Protein AF-A0A7S0PW63-F1 (afdb_monomer)

Solvent-accessible surface area (backbone atoms only — not comparable to full-atom values): 15169 Å² total; per-residue (Å²): 128,85,69,69,72,40,67,66,39,57,44,95,90,49,42,41,42,68,70,48,72,47,62,93,46,52,19,58,65,55,47,53,52,37,38,55,59,50,43,66,58,20,32,62,90,34,94,89,24,33,64,68,57,32,52,52,41,50,53,24,43,55,36,64,62,34,70,71,46,33,50,46,33,48,23,62,76,67,74,43,64,83,90,35,68,70,60,51,52,45,51,49,48,17,52,53,44,42,49,52,52,32,40,76,70,65,76,42,77,54,71,65,58,50,52,52,50,51,51,51,51,55,51,49,52,52,50,50,51,52,50,52,55,51,51,52,52,50,54,53,51,50,54,47,50,54,40,53,54,28,45,52,51,21,53,51,51,50,53,54,48,55,54,36,44,76,74,66,39,92,64,77,83,85,84,88,81,89,82,91,82,52,71,66,59,52,52,54,41,40,64,71,68,31,53,99,76,64,84,49,86,65,72,58,34,72,45,80,45,79,45,77,44,78,39,60,22,89,81,37,74,43,67,15,26,28,83,96,60,94,62,93,42,75,92,31,41,13,87,87,44,50,17,54,18,38,38,81,41,76,46,73,45,76,45,78,40,51,74,84,65,58,96,89,115

Mean predicted aligned error: 15.24 Å

pLDDT: mean 83.16, std 11.82, range [29.89, 96.81]

Foldseek 3Di:
DPDPVLLVQLPPVRQLCVLLVHDLLAALVRLVVSLVVQLVCQPPPHVPHDPVSNVSSVSSSVQCNDLVSSQSSVCSNVVHDRPDVVSVVSVVSNVVNVVVVCVVVVVDDDPVRVVVVVVVVVVVVVVVVVVVVVVVVVVVVVVLVLLVVLLVLLVVLVVVCVVCCVPVNNDDDDDDDDDDDDLVNLVVQQVVPCDPPNPDRDQKGWDWDKDKDWAFDPQCRLQQFHPPDDDRDSVGGDPRSSSNRTDIDIDTDTDIDGNPDDPPD

InterPro domains:
  IPR001623 DnaJ domain [PF00226] (15-74)
  IPR001623 DnaJ domain [PR00625] (17-35)
  IPR001623 DnaJ domain [PR00625] (35-50)
  IPR001623 DnaJ domain [PR00625] (116-136)
  IPR001623 DnaJ domain [PS50076] (15-77)
  IPR001623 DnaJ domain [SM00271] (14-69)
  IPR001623 DnaJ domain [cd06257] (15-66)
  IPR036869 Chaperone J-domain superfamily [G3DSA:1.10.287.110] (8-84)
  IPR036869 Chaperone J-domain superfamily [SSF46565] (12-80)

Secondary structure (DSSP, 8-state):
---THHHHTTSTT--HHHHHT--TT--HHHHHHHHHHHHHHH-TTSTT--HHHHHHHHHHHHHHHSHHHHHHHHHHHTT--TT-HHHHHHHHHHHHHHHHHHHHTTSS--HHHHHHHHHHHHHHHHHHHHHHHHHHHHHHHHHHHHHHHHHHHHHHHHHHHHHHHHHHTT------------HHHHHHHHHHHS-TT-----SEEEEEEEEEEEEE-TTTTT--BPTT--S--GGGB-TTTTT-SEEEEEEEEEEEEETTPPTT-

Radius of gyration: 48.81 Å; Cα contacts (8 Å, |Δi|>4): 264; chains: 1; bounding box: 89×61×113 Å

Structure (mmCIF, N/CA/C/O backbone):
data_AF-A0A7S0PW63-F1
#
_entry.id   AF-A0A7S0PW63-F1
#
loop_
_atom_site.group_PDB
_atom_site.id
_atom_site.type_symbol
_atom_site.label_atom_id
_atom_site.label_alt_id
_atom_site.label_comp_id
_atom_site.label_asym_id
_atom_site.label_entity_id
_atom_site.label_seq_id
_atom_site.pdbx_PDB_ins_code
_atom_site.Cartn_x
_atom_site.Cartn_y
_atom_site.Cartn_z
_atom_site.occupancy
_atom_site.B_iso_or_equiv
_atom_site.auth_seq_id
_atom_site.auth_comp_id
_atom_site.auth_asym_id
_atom_site.auth_atom_id
_atom_site.pdbx_PDB_model_num
ATOM 1 N N . SER A 1 1 ? 49.836 -2.123 -27.023 1.00 29.89 1 SER A N 1
ATOM 2 C CA . SER A 1 1 ? 50.001 -2.007 -28.481 1.00 29.89 1 SER A CA 1
ATOM 3 C C . SER A 1 1 ? 48.627 -1.938 -29.111 1.00 29.89 1 SER A C 1
ATOM 5 O O . SER A 1 1 ? 47.828 -2.810 -28.783 1.00 29.89 1 SER A O 1
ATOM 7 N N . PRO A 1 2 ? 48.295 -0.909 -29.907 1.00 38.72 2 PRO A N 1
ATOM 8 C CA . PRO A 1 2 ? 47.054 -0.924 -30.675 1.00 38.72 2 PRO A CA 1
ATOM 9 C C . PRO A 1 2 ? 47.149 -2.081 -31.678 1.00 38.72 2 PRO A C 1
ATOM 11 O O . PRO A 1 2 ? 48.215 -2.316 -32.247 1.00 38.72 2 PRO A O 1
ATOM 14 N N . SER A 1 3 ? 46.089 -2.877 -31.793 1.00 40.75 3 SER A N 1
ATOM 15 C CA . SER A 1 3 ? 46.087 -4.069 -32.648 1.00 40.75 3 SER A CA 1
ATOM 16 C C . SER A 1 3 ? 46.137 -3.616 -34.108 1.00 40.75 3 SER A C 1
ATOM 18 O O . SER A 1 3 ? 45.302 -2.818 -34.523 1.00 40.75 3 SER A O 1
ATOM 20 N N . ALA A 1 4 ? 47.144 -4.073 -34.858 1.00 46.22 4 ALA A N 1
ATOM 21 C CA . ALA A 1 4 ? 47.414 -3.658 -36.240 1.00 46.22 4 ALA A CA 1
ATOM 22 C C . ALA A 1 4 ? 46.238 -3.931 -37.201 1.00 46.22 4 ALA A C 1
ATOM 24 O O . ALA A 1 4 ? 46.097 -3.251 -38.214 1.00 46.22 4 ALA A O 1
ATOM 25 N N . ASP A 1 5 ? 45.349 -4.850 -36.822 1.00 51.50 5 ASP A N 1
ATOM 26 C CA . ASP A 1 5 ? 44.224 -5.319 -37.631 1.00 51.50 5 ASP A CA 1
ATOM 27 C C . ASP A 1 5 ? 43.190 -4.223 -37.957 1.00 51.50 5 ASP A C 1
ATOM 29 O O . ASP A 1 5 ? 42.538 -4.280 -38.995 1.00 51.50 5 ASP A O 1
ATOM 33 N N . GLY A 1 6 ? 43.027 -3.210 -37.094 1.00 44.66 6 GLY A N 1
ATOM 34 C CA . GLY A 1 6 ? 42.017 -2.156 -37.278 1.00 44.66 6 GLY A CA 1
ATOM 35 C C . GLY A 1 6 ? 42.398 -1.085 -38.305 1.00 44.66 6 GLY A C 1
ATOM 36 O O . GLY A 1 6 ? 41.521 -0.494 -38.929 1.00 44.66 6 GLY A O 1
ATOM 37 N N . ALA A 1 7 ? 43.698 -0.842 -38.494 1.00 47.56 7 ALA A N 1
ATOM 38 C CA . ALA A 1 7 ? 44.205 0.161 -39.432 1.00 47.56 7 ALA A CA 1
ATOM 39 C C . ALA A 1 7 ? 44.375 -0.397 -40.857 1.00 47.56 7 ALA A C 1
ATOM 41 O O . ALA A 1 7 ? 44.278 0.355 -41.824 1.00 47.56 7 ALA A O 1
ATOM 42 N N . GLU A 1 8 ? 44.597 -1.709 -40.996 1.00 49.34 8 GLU A N 1
ATOM 43 C CA . GLU A 1 8 ? 44.798 -2.377 -42.291 1.00 49.34 8 GLU A CA 1
ATOM 44 C C . GLU A 1 8 ? 43.498 -2.467 -43.119 1.00 49.34 8 GLU A C 1
ATOM 46 O O . GLU A 1 8 ? 43.536 -2.393 -44.342 1.00 49.34 8 GLU A O 1
ATOM 51 N N . LEU A 1 9 ? 42.334 -2.510 -42.456 1.00 52.69 9 LEU A N 1
ATOM 52 C CA . LEU A 1 9 ? 40.999 -2.603 -43.077 1.00 52.69 9 LEU A CA 1
ATOM 53 C C . LEU A 1 9 ? 40.433 -1.269 -43.604 1.00 52.69 9 LEU A C 1
ATOM 55 O O . LEU A 1 9 ? 39.356 -1.244 -44.189 1.00 52.69 9 LEU A O 1
ATOM 59 N N . ALA A 1 10 ? 41.119 -0.146 -43.388 1.00 50.19 10 ALA A N 1
ATOM 60 C CA . ALA A 1 10 ? 40.650 1.173 -43.822 1.00 50.19 10 ALA A CA 1
ATOM 61 C C . ALA A 1 10 ? 41.163 1.582 -45.219 1.00 50.19 10 ALA A C 1
ATOM 63 O O . ALA A 1 10 ? 40.878 2.685 -45.692 1.00 50.19 10 ALA A O 1
ATOM 64 N N . ALA A 1 11 ? 41.920 0.709 -45.895 1.00 49.47 11 ALA A N 1
ATOM 65 C CA . ALA A 1 11 ? 42.233 0.880 -47.308 1.00 49.47 11 ALA A CA 1
ATOM 66 C C . ALA A 1 11 ? 40.942 0.800 -48.144 1.00 49.47 11 ALA A C 1
ATOM 68 O O . ALA A 1 11 ? 40.021 0.050 -47.831 1.00 49.47 11 ALA A O 1
ATOM 69 N N . LYS A 1 12 ? 40.881 1.582 -49.225 1.00 52.59 12 LYS A N 1
ATOM 70 C CA . LYS A 1 12 ? 39.669 1.876 -50.013 1.00 52.59 12 LYS A CA 1
ATOM 71 C C . LYS A 1 12 ? 38.930 0.653 -50.597 1.00 52.59 12 LYS A C 1
ATOM 73 O O . LYS A 1 12 ? 37.806 0.818 -51.051 1.00 52.59 12 LYS A O 1
ATOM 78 N N . ASP A 1 13 ? 39.540 -0.532 -50.567 1.00 57.94 13 ASP A N 1
ATOM 79 C CA . ASP A 1 13 ? 38.980 -1.790 -51.078 1.00 57.94 13 ASP A CA 1
ATOM 80 C C . ASP A 1 13 ? 38.421 -2.727 -49.976 1.00 57.94 13 ASP A C 1
ATOM 82 O O . ASP A 1 13 ? 37.805 -3.735 -50.314 1.00 57.94 13 ASP A O 1
ATOM 86 N N . ASP A 1 14 ? 38.563 -2.394 -48.680 1.00 73.88 14 ASP A N 1
ATOM 87 C CA . ASP A 1 14 ? 38.167 -3.251 -47.540 1.00 73.88 14 ASP A CA 1
ATOM 88 C C . ASP A 1 14 ? 37.271 -2.545 -46.490 1.00 73.88 14 ASP A C 1
ATOM 90 O O . ASP A 1 14 ? 37.178 -2.984 -45.342 1.00 73.88 14 ASP A O 1
ATOM 94 N N . ASN A 1 15 ? 36.560 -1.468 -46.860 1.00 88.81 15 ASN A N 1
ATOM 95 C CA . ASN A 1 15 ? 35.691 -0.731 -45.931 1.00 88.81 15 ASN A CA 1
ATOM 96 C C . ASN A 1 15 ? 34.588 -1.642 -45.326 1.00 88.81 15 ASN A C 1
ATOM 98 O O . ASN A 1 15 ? 33.675 -2.062 -46.051 1.00 88.81 15 ASN A O 1
ATOM 102 N N . PRO A 1 16 ? 34.579 -1.896 -43.998 1.00 91.31 16 PRO A N 1
ATOM 103 C CA . PRO A 1 16 ? 33.609 -2.792 -43.361 1.00 91.31 16 PRO A CA 1
ATOM 104 C C . PRO A 1 16 ? 32.141 -2.383 -43.559 1.00 91.31 16 PRO A C 1
ATOM 106 O O . PRO A 1 16 ? 31.260 -3.245 -43.601 1.00 91.31 16 PRO A O 1
ATOM 109 N N . TYR A 1 17 ? 31.868 -1.080 -43.692 1.00 93.62 17 TYR A N 1
ATOM 110 C CA . TYR A 1 17 ? 30.522 -0.546 -43.920 1.00 93.62 17 TYR A CA 1
ATOM 111 C C . TYR A 1 17 ? 30.000 -0.882 -45.317 1.00 93.62 17 TYR A C 1
ATOM 113 O O . TYR A 1 17 ? 28.861 -1.324 -45.468 1.00 93.62 17 TYR A O 1
ATOM 121 N N . GLU A 1 18 ? 30.854 -0.737 -46.330 1.00 92.31 18 GLU A N 1
ATOM 122 C CA . GLU A 1 18 ? 30.524 -1.045 -47.723 1.00 92.31 18 GLU A CA 1
ATOM 123 C C . GLU A 1 18 ? 30.393 -2.553 -47.945 1.00 92.31 18 GLU A C 1
ATOM 125 O O . GLU A 1 18 ? 29.445 -2.991 -48.596 1.00 92.31 18 GLU A O 1
ATOM 130 N N . ILE A 1 19 ? 31.269 -3.356 -47.324 1.00 91.56 19 ILE A N 1
ATOM 131 C CA . ILE A 1 19 ? 31.212 -4.826 -47.374 1.00 91.56 19 ILE A CA 1
ATOM 132 C C . ILE A 1 19 ? 29.868 -5.350 -46.844 1.00 91.56 19 ILE A C 1
ATOM 134 O O . ILE A 1 19 ? 29.286 -6.272 -47.418 1.00 91.56 19 ILE A O 1
ATOM 138 N N . LEU A 1 20 ? 29.359 -4.768 -45.754 1.00 91.94 20 LEU A N 1
ATOM 139 C CA . LEU A 1 20 ? 28.076 -5.158 -45.161 1.00 91.94 20 LEU A CA 1
ATOM 140 C C . LEU A 1 20 ? 26.866 -4.420 -45.746 1.00 91.94 20 LEU A C 1
ATOM 142 O O . LEU A 1 20 ? 25.733 -4.840 -45.499 1.00 91.94 20 LEU A O 1
ATOM 146 N N . GLY A 1 21 ? 27.084 -3.354 -46.520 1.00 92.38 21 GLY A N 1
ATOM 147 C CA . GLY A 1 21 ? 26.027 -2.519 -47.087 1.00 92.38 21 GLY A CA 1
ATOM 148 C C . GLY A 1 21 ? 25.224 -1.765 -46.025 1.00 92.38 21 GLY A C 1
ATOM 149 O O . GLY A 1 21 ? 24.003 -1.663 -46.137 1.00 92.38 21 GLY A O 1
ATOM 150 N N . VAL A 1 22 ? 25.891 -1.288 -44.972 1.00 94.88 22 VAL A N 1
ATOM 151 C CA . VAL A 1 22 ? 25.268 -0.576 -43.846 1.00 94.88 22 VAL A CA 1
ATOM 152 C C . VAL A 1 22 ? 25.823 0.836 -43.718 1.00 94.88 22 VAL A C 1
ATOM 154 O O . VAL A 1 22 ? 26.990 1.086 -44.003 1.00 94.88 22 VAL A O 1
ATOM 157 N N . ASP A 1 23 ? 24.982 1.763 -43.262 1.00 93.75 23 ASP A N 1
ATOM 158 C CA . ASP A 1 23 ? 25.394 3.143 -43.016 1.00 93.75 23 ASP A CA 1
ATOM 159 C C . ASP A 1 23 ? 26.375 3.244 -41.833 1.00 93.75 23 ASP A C 1
ATOM 161 O O . ASP A 1 23 ? 26.334 2.439 -40.895 1.00 93.75 23 ASP A O 1
ATOM 165 N N . VAL A 1 24 ? 27.227 4.272 -41.825 1.00 91.88 24 VAL A N 1
ATOM 166 C CA . VAL A 1 24 ? 28.164 4.526 -40.718 1.00 91.88 24 VAL A CA 1
ATOM 167 C C . VAL A 1 24 ? 27.448 4.730 -39.381 1.00 91.88 24 VAL A C 1
ATOM 169 O O . VAL A 1 24 ? 28.010 4.397 -38.336 1.00 91.88 24 VAL A O 1
ATOM 172 N N . THR A 1 25 ? 26.197 5.199 -39.394 1.00 93.56 25 THR A N 1
ATOM 173 C CA . THR A 1 25 ? 25.319 5.380 -38.227 1.00 93.56 25 THR A CA 1
ATOM 174 C C . THR A 1 25 ? 24.515 4.129 -37.852 1.00 93.56 25 THR A C 1
ATOM 176 O O . THR A 1 25 ? 23.781 4.149 -36.865 1.00 93.56 25 THR A O 1
ATOM 179 N N . ALA A 1 26 ? 24.673 3.011 -38.572 1.00 94.19 26 ALA A N 1
ATOM 180 C CA . ALA A 1 26 ? 23.920 1.788 -38.308 1.00 94.19 26 ALA A CA 1
ATOM 181 C C . ALA A 1 26 ? 24.164 1.242 -36.891 1.00 94.19 26 ALA A C 1
ATOM 183 O O . ALA A 1 26 ? 25.309 1.127 -36.427 1.00 94.19 26 ALA A O 1
ATOM 184 N N . SER A 1 27 ? 23.081 0.846 -36.221 1.00 95.56 27 SER A N 1
ATOM 185 C CA . SER A 1 27 ? 23.134 0.201 -34.910 1.00 95.56 27 SER A CA 1
ATOM 186 C C . SER A 1 27 ? 23.825 -1.169 -34.995 1.00 95.56 27 SER A C 1
ATOM 188 O O . SER A 1 27 ? 23.940 -1.782 -36.060 1.00 95.56 27 SER A O 1
ATOM 190 N N . LYS A 1 28 ? 24.246 -1.724 -33.853 1.00 94.50 28 LYS A N 1
ATOM 191 C CA . LYS A 1 28 ? 24.778 -3.101 -33.810 1.00 94.50 28 LYS A CA 1
ATOM 192 C C . LYS A 1 28 ? 23.745 -4.144 -34.249 1.00 94.50 28 LYS A C 1
ATOM 194 O O . LYS A 1 28 ? 24.122 -5.184 -34.786 1.00 94.50 28 LYS A O 1
ATOM 199 N N . ARG A 1 29 ? 22.455 -3.890 -34.008 1.00 93.25 29 ARG A N 1
ATOM 200 C CA . ARG A 1 29 ? 21.355 -4.769 -34.429 1.00 93.25 29 ARG A CA 1
ATOM 201 C C . ARG A 1 29 ? 21.247 -4.769 -35.953 1.00 93.25 29 ARG A C 1
ATOM 203 O O . ARG A 1 29 ? 21.336 -5.844 -36.541 1.00 93.25 29 ARG A O 1
ATOM 210 N N . ALA A 1 30 ? 21.227 -3.590 -36.574 1.00 94.19 30 ALA A N 1
ATOM 211 C CA . ALA A 1 30 ? 21.255 -3.433 -38.025 1.00 94.19 30 ALA A CA 1
ATOM 212 C C . ALA A 1 30 ? 22.483 -4.105 -38.665 1.00 94.19 30 ALA A C 1
ATOM 214 O O . ALA A 1 30 ? 22.340 -4.840 -39.638 1.00 94.19 30 ALA A O 1
ATOM 215 N N . VAL A 1 31 ? 23.678 -3.942 -38.080 1.00 95.56 31 VAL A N 1
ATOM 216 C CA . VAL A 1 31 ? 24.913 -4.613 -38.535 1.00 95.56 31 VAL A CA 1
ATOM 217 C C . VAL A 1 31 ? 24.769 -6.140 -38.497 1.00 95.56 31 VAL A C 1
ATOM 219 O O . VAL A 1 31 ? 25.096 -6.823 -39.468 1.00 95.56 31 VAL A O 1
ATOM 222 N N . ARG A 1 32 ? 24.248 -6.700 -37.398 1.00 94.69 32 ARG A N 1
ATOM 223 C CA . ARG A 1 32 ? 24.044 -8.153 -37.260 1.00 94.69 32 ARG A CA 1
ATOM 224 C C . ARG A 1 32 ? 22.995 -8.683 -38.233 1.00 94.69 32 ARG A C 1
ATOM 226 O O . ARG A 1 32 ? 23.159 -9.785 -38.757 1.00 94.69 32 ARG A O 1
ATOM 233 N N . ASP A 1 33 ? 21.929 -7.931 -38.468 1.00 94.12 33 ASP A N 1
ATOM 234 C CA . ASP A 1 33 ? 20.859 -8.335 -39.376 1.00 94.12 33 ASP A CA 1
ATOM 235 C C . ASP A 1 33 ? 21.297 -8.238 -40.844 1.00 94.12 33 ASP A C 1
ATOM 237 O O . ASP A 1 33 ? 21.052 -9.172 -41.616 1.00 94.12 33 ASP A O 1
ATOM 241 N N . ALA A 1 34 ? 22.054 -7.200 -41.205 1.00 94.88 34 ALA A N 1
ATOM 242 C CA . ALA A 1 34 ? 22.704 -7.080 -42.507 1.00 94.88 34 ALA A CA 1
ATOM 243 C C . ALA A 1 34 ? 23.702 -8.220 -42.747 1.00 94.88 34 ALA A C 1
ATOM 245 O O . ALA A 1 34 ? 23.638 -8.879 -43.788 1.00 94.88 34 ALA A O 1
ATOM 246 N N . PHE A 1 35 ? 24.542 -8.538 -41.754 1.00 95.00 35 PHE A N 1
ATOM 247 C CA . PHE A 1 35 ? 25.443 -9.689 -41.814 1.00 95.00 35 PHE A CA 1
ATOM 248 C C . PHE A 1 35 ? 24.674 -10.990 -42.043 1.00 95.00 35 PHE A C 1
ATOM 250 O O . PHE A 1 35 ? 24.996 -11.730 -42.964 1.00 95.00 35 PHE A O 1
ATOM 257 N N . ARG A 1 36 ? 23.611 -11.267 -41.276 1.00 92.88 36 ARG A N 1
ATOM 258 C CA . ARG A 1 36 ? 22.786 -12.476 -41.468 1.00 92.88 36 ARG A CA 1
ATOM 259 C C . ARG A 1 36 ? 22.177 -12.546 -42.867 1.00 92.88 36 ARG A C 1
ATOM 261 O O . ARG A 1 36 ? 22.106 -13.630 -43.445 1.00 92.88 36 ARG A O 1
ATOM 268 N N . ALA A 1 37 ? 21.710 -11.421 -43.405 1.00 92.12 37 ALA A N 1
ATOM 269 C CA . ALA A 1 37 ? 21.129 -11.362 -44.740 1.00 92.12 37 ALA A CA 1
ATOM 270 C C . ALA A 1 37 ? 22.183 -11.585 -45.838 1.00 92.12 37 ALA A C 1
ATOM 272 O O . ALA A 1 37 ? 21.927 -12.323 -46.790 1.00 92.12 37 ALA A O 1
ATOM 273 N N . ALA A 1 38 ? 23.365 -10.982 -45.698 1.00 90.69 38 ALA A N 1
ATOM 274 C CA . ALA A 1 38 ? 24.469 -11.109 -46.643 1.00 90.69 38 ALA A CA 1
ATOM 275 C C . ALA A 1 38 ? 25.147 -12.487 -46.573 1.00 90.69 38 ALA A C 1
ATOM 277 O O . ALA A 1 38 ? 25.376 -13.110 -47.608 1.00 90.69 38 ALA A O 1
ATOM 278 N N . ALA A 1 39 ? 25.366 -13.019 -45.370 1.00 90.44 39 ALA A N 1
ATOM 279 C CA . ALA A 1 39 ? 25.954 -14.334 -45.126 1.00 90.44 39 ALA A CA 1
ATOM 280 C C . ALA A 1 39 ? 25.151 -15.462 -45.788 1.00 90.44 39 ALA A C 1
ATOM 282 O O . ALA A 1 39 ? 25.734 -16.374 -46.365 1.00 90.44 39 ALA A O 1
ATOM 283 N N . LYS A 1 40 ? 23.813 -15.369 -45.787 1.00 87.94 40 LYS A N 1
ATOM 284 C CA . LYS A 1 40 ? 22.942 -16.323 -46.495 1.00 87.94 40 LYS A CA 1
ATOM 285 C C . LYS A 1 40 ? 23.172 -16.347 -48.007 1.00 87.94 40 LYS A C 1
ATOM 287 O O . LYS A 1 40 ? 22.953 -17.382 -48.618 1.00 87.94 40 LYS A O 1
ATOM 292 N N . ARG A 1 41 ? 23.572 -15.221 -48.606 1.00 86.44 41 ARG A N 1
ATOM 293 C CA . ARG A 1 41 ? 23.829 -15.097 -50.052 1.00 86.44 41 ARG A CA 1
ATOM 294 C C . ARG A 1 41 ? 25.265 -15.457 -50.432 1.00 86.44 41 ARG A C 1
ATOM 296 O O . ARG A 1 41 ? 25.510 -15.834 -51.567 1.00 86.44 41 ARG A O 1
ATOM 303 N N . ALA A 1 42 ? 26.200 -15.302 -49.497 1.00 85.88 42 ALA A N 1
ATOM 304 C CA . ALA A 1 42 ? 27.622 -15.569 -49.703 1.00 85.88 42 ALA A CA 1
ATOM 305 C C . ALA A 1 42 ? 28.060 -16.975 -49.252 1.00 85.88 42 ALA A C 1
ATOM 307 O O . ALA A 1 42 ? 29.226 -17.326 -49.433 1.00 85.88 42 ALA A O 1
ATOM 308 N N . HIS A 1 43 ? 27.157 -17.773 -48.668 1.00 82.81 43 HIS A N 1
ATOM 309 C CA . HIS A 1 43 ? 27.469 -19.111 -48.165 1.00 82.81 43 HIS A CA 1
ATOM 310 C C . HIS A 1 43 ? 28.000 -20.016 -49.293 1.00 82.81 43 HIS A C 1
ATOM 312 O O . HIS A 1 43 ? 27.401 -20.029 -50.369 1.00 82.81 43 HIS A O 1
ATOM 318 N N . PRO A 1 44 ? 29.071 -20.804 -49.083 1.00 82.75 44 PRO A N 1
ATOM 319 C CA . PRO A 1 44 ? 29.654 -21.656 -50.128 1.00 82.75 44 PRO A CA 1
ATOM 320 C C . PRO A 1 44 ? 28.670 -22.684 -50.714 1.00 82.75 44 PRO A C 1
ATOM 322 O O . PRO A 1 44 ? 28.816 -23.079 -51.865 1.00 82.75 44 PRO A O 1
ATOM 325 N N . ASP A 1 45 ? 27.636 -23.058 -49.958 1.00 85.69 45 ASP A N 1
ATOM 326 C CA . ASP A 1 45 ? 26.571 -23.960 -50.430 1.00 85.69 45 ASP A CA 1
ATOM 327 C C . ASP A 1 45 ? 25.533 -23.270 -51.334 1.00 85.69 45 ASP A C 1
ATOM 329 O O . ASP A 1 45 ? 24.647 -23.929 -51.879 1.00 85.69 45 ASP A O 1
ATOM 333 N N . THR A 1 46 ? 25.603 -21.944 -51.492 1.00 85.38 46 THR A N 1
ATOM 334 C CA . THR A 1 46 ? 24.727 -21.196 -52.403 1.00 85.38 46 THR A CA 1
ATOM 335 C C . THR A 1 46 ? 25.408 -20.940 -53.749 1.00 85.38 46 THR A C 1
ATOM 337 O O . THR A 1 46 ? 26.609 -20.660 -53.785 1.00 85.38 46 THR A O 1
ATOM 340 N N . PRO A 1 47 ? 24.676 -21.008 -54.880 1.00 74.88 47 PRO A N 1
ATOM 341 C CA . PRO A 1 47 ? 25.254 -20.757 -56.198 1.00 74.88 47 PRO A CA 1
ATOM 342 C C . PRO A 1 47 ? 25.817 -19.331 -56.284 1.00 74.88 47 PRO A C 1
ATOM 344 O O . PRO A 1 47 ? 25.065 -18.363 -56.191 1.00 74.88 47 PRO A O 1
ATOM 347 N N . GLY A 1 48 ? 27.135 -19.203 -56.459 1.00 73.69 48 GLY A N 1
ATOM 348 C CA . GLY A 1 48 ? 27.835 -17.911 -56.496 1.00 73.69 48 GLY A CA 1
ATOM 349 C C . GLY A 1 48 ? 28.394 -17.432 -55.149 1.00 73.69 48 GLY A C 1
ATOM 350 O O . GLY A 1 48 ? 29.030 -16.379 -55.105 1.00 73.69 48 GLY A O 1
ATOM 351 N N . GLY A 1 49 ? 28.209 -18.197 -54.070 1.00 81.75 49 GLY A N 1
ATOM 352 C CA . GLY A 1 49 ? 28.872 -17.966 -52.788 1.00 81.75 49 GLY A CA 1
ATOM 353 C C . GLY A 1 49 ? 30.321 -18.462 -52.777 1.00 81.75 49 GLY A C 1
ATOM 354 O O . GLY A 1 49 ? 30.714 -19.332 -53.554 1.00 81.75 49 GLY A O 1
ATOM 355 N N . SER A 1 50 ? 31.145 -17.905 -51.889 1.00 87.38 50 SER A N 1
ATOM 356 C CA . SER A 1 50 ? 32.531 -18.349 -51.701 1.00 87.38 50 SER A CA 1
ATOM 357 C C . SER A 1 50 ? 32.960 -18.179 -50.249 1.00 87.38 50 SER A C 1
ATOM 359 O O . SER A 1 50 ? 32.552 -17.224 -49.588 1.00 87.38 50 SER A 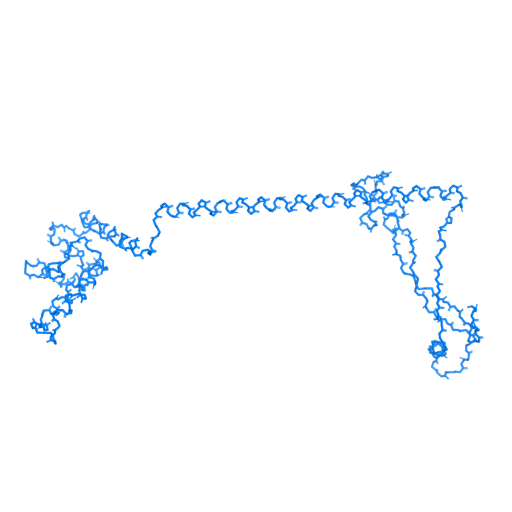O 1
ATOM 361 N N . ALA A 1 51 ? 33.837 -19.066 -49.766 1.00 86.50 51 ALA A N 1
ATOM 362 C CA . ALA A 1 51 ? 34.408 -18.957 -48.421 1.00 86.50 51 ALA A CA 1
ATOM 363 C C . ALA A 1 51 ? 35.085 -17.592 -48.203 1.00 86.50 51 ALA A C 1
ATOM 365 O O . ALA A 1 51 ? 34.865 -16.947 -47.188 1.00 86.50 51 ALA A O 1
ATOM 366 N N . LYS A 1 52 ? 35.797 -17.085 -49.220 1.00 86.06 52 LYS A N 1
ATOM 367 C CA . LYS A 1 52 ? 36.446 -15.768 -49.179 1.00 86.06 52 LYS A CA 1
ATOM 368 C C . LYS A 1 52 ? 35.447 -14.619 -48.977 1.00 86.06 52 LYS A C 1
ATOM 370 O O . LYS A 1 52 ? 35.718 -13.711 -48.198 1.00 86.06 52 LYS A O 1
ATOM 375 N N . ALA A 1 53 ? 34.304 -14.649 -49.667 1.00 85.19 53 ALA A N 1
ATOM 376 C CA . ALA A 1 53 ? 33.265 -13.628 -49.516 1.00 85.19 53 ALA A CA 1
ATOM 377 C C . ALA A 1 53 ? 32.581 -13.709 -48.143 1.00 85.19 53 ALA A C 1
ATOM 379 O O . ALA A 1 53 ? 32.280 -12.683 -47.536 1.00 85.19 53 ALA A O 1
ATOM 380 N N . PHE A 1 54 ? 32.369 -14.923 -47.633 1.00 88.88 54 PHE A N 1
ATOM 381 C CA . PHE A 1 54 ? 3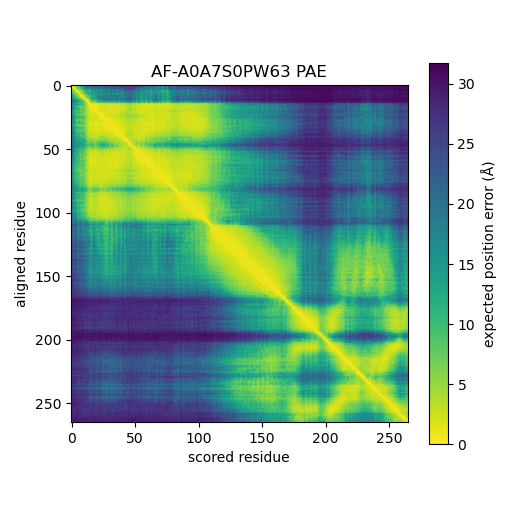1.835 -15.129 -46.291 1.00 88.88 54 PHE A CA 1
ATOM 382 C C . PHE A 1 54 ? 32.793 -14.614 -45.206 1.00 88.88 54 PHE A C 1
ATOM 384 O O . PHE A 1 54 ? 32.367 -13.887 -44.309 1.00 88.88 54 PHE A O 1
ATOM 391 N N . ASP A 1 55 ? 34.085 -14.925 -45.321 1.00 88.81 55 ASP A N 1
ATOM 392 C CA . ASP A 1 55 ? 35.109 -14.479 -44.375 1.00 88.81 55 ASP A CA 1
ATOM 393 C C . ASP A 1 55 ? 35.223 -12.950 -44.341 1.00 88.81 55 ASP A C 1
ATOM 395 O O . ASP A 1 55 ? 35.368 -12.367 -43.266 1.00 88.81 55 ASP A O 1
ATOM 399 N N . ALA A 1 56 ? 35.105 -12.285 -45.496 1.00 89.38 56 ALA A N 1
ATOM 400 C CA . ALA A 1 56 ? 35.088 -10.824 -45.577 1.00 89.38 56 ALA A CA 1
ATOM 401 C C . ALA A 1 56 ? 33.884 -10.221 -44.829 1.00 89.38 56 ALA A C 1
ATOM 403 O O . ALA A 1 56 ? 34.051 -9.305 -44.024 1.00 89.38 56 ALA A O 1
ATOM 404 N N . LEU A 1 57 ? 32.682 -10.781 -45.018 1.00 91.44 57 LEU A N 1
ATOM 405 C CA . LEU A 1 57 ? 31.476 -10.361 -44.292 1.00 91.44 57 LEU A CA 1
ATOM 406 C C . LEU A 1 57 ? 31.600 -10.590 -42.780 1.00 91.44 57 LEU A C 1
ATOM 408 O O . LEU A 1 57 ? 31.169 -9.749 -41.992 1.00 91.44 57 LEU A O 1
ATOM 412 N N . ALA A 1 58 ? 32.182 -11.719 -42.369 1.00 91.19 58 ALA A N 1
ATOM 413 C CA . ALA A 1 58 ? 32.362 -12.057 -40.961 1.00 91.19 58 ALA A CA 1
ATOM 414 C C . ALA A 1 58 ? 33.347 -11.104 -40.273 1.00 91.19 58 ALA A C 1
ATOM 416 O O . ALA A 1 58 ? 33.048 -10.593 -39.194 1.00 91.19 58 ALA A O 1
ATOM 417 N N . LYS A 1 59 ? 34.480 -10.804 -40.923 1.00 91.75 59 LYS A N 1
ATOM 418 C CA . LYS A 1 59 ? 35.460 -9.821 -40.437 1.00 91.75 59 LYS A CA 1
ATOM 419 C C . LYS A 1 59 ? 34.852 -8.427 -40.324 1.00 91.75 59 LYS A C 1
ATOM 421 O O . LYS A 1 59 ? 35.015 -7.777 -39.295 1.00 91.75 59 LYS A O 1
ATOM 426 N N . ALA A 1 60 ? 34.101 -7.994 -41.338 1.00 92.44 60 ALA A N 1
ATOM 427 C CA . ALA A 1 60 ? 33.423 -6.704 -41.309 1.00 92.44 60 ALA A CA 1
ATOM 428 C C . ALA A 1 60 ? 32.415 -6.618 -40.147 1.00 92.44 60 ALA A C 1
ATOM 430 O O . ALA A 1 60 ? 32.391 -5.630 -39.415 1.00 92.44 60 ALA A O 1
ATOM 431 N N . ALA A 1 61 ? 31.625 -7.670 -39.916 1.00 93.62 61 ALA A N 1
ATOM 432 C CA . ALA A 1 61 ? 30.650 -7.699 -38.826 1.00 93.62 61 ALA A CA 1
ATOM 433 C C . ALA A 1 61 ? 31.308 -7.713 -37.441 1.00 93.62 61 ALA A C 1
ATOM 435 O O . ALA A 1 61 ? 30.833 -7.022 -36.540 1.00 93.62 61 ALA A O 1
ATOM 436 N N . ASP A 1 62 ? 32.397 -8.460 -37.265 1.00 94.00 62 ASP A N 1
ATOM 437 C CA . ASP A 1 62 ? 33.152 -8.501 -36.007 1.00 94.00 62 ASP A CA 1
ATOM 438 C C . ASP A 1 62 ? 33.717 -7.114 -35.660 1.00 94.00 62 ASP A C 1
ATOM 440 O O . ASP A 1 62 ? 33.514 -6.605 -34.558 1.00 94.00 62 ASP A O 1
ATOM 444 N N . VAL A 1 63 ? 34.310 -6.430 -36.643 1.00 94.00 63 VAL A N 1
ATOM 445 C CA . VAL A 1 63 ? 34.835 -5.070 -36.464 1.00 94.00 63 VAL A CA 1
ATOM 446 C C . VAL A 1 63 ? 33.727 -4.058 -36.164 1.00 94.00 63 VAL A C 1
ATOM 448 O O . VAL A 1 63 ? 33.891 -3.241 -35.264 1.00 94.00 63 VAL A O 1
ATOM 451 N N . LEU A 1 64 ? 32.585 -4.116 -36.859 1.00 94.19 64 LEU A N 1
ATOM 452 C CA . LEU A 1 64 ? 31.483 -3.161 -36.665 1.00 94.19 64 LEU A CA 1
ATOM 453 C C . LEU A 1 64 ? 30.605 -3.434 -35.430 1.00 94.19 64 LEU A C 1
ATOM 455 O O . LEU A 1 64 ? 29.767 -2.597 -35.067 1.00 94.19 64 LEU A O 1
ATOM 459 N N . THR A 1 65 ? 30.751 -4.592 -34.786 1.00 92.94 65 THR A N 1
ATOM 460 C CA . THR A 1 65 ? 30.035 -4.914 -33.539 1.00 92.94 65 THR A CA 1
ATOM 461 C C . THR A 1 65 ? 30.861 -4.628 -32.282 1.00 92.94 65 THR A C 1
ATOM 463 O O . THR A 1 65 ? 30.276 -4.391 -31.218 1.00 92.94 65 THR A O 1
ATOM 466 N N . ASP A 1 66 ? 32.188 -4.575 -32.408 1.00 93.50 66 ASP A N 1
ATOM 467 C CA . ASP A 1 66 ? 33.128 -4.170 -31.365 1.00 93.50 66 ASP A CA 1
ATOM 468 C C . ASP A 1 66 ? 33.337 -2.645 -31.372 1.00 93.50 66 ASP A C 1
ATOM 470 O O . ASP A 1 66 ? 33.841 -2.076 -32.336 1.00 93.50 66 ASP A O 1
ATOM 474 N N . ASP A 1 67 ? 32.962 -1.964 -30.285 1.00 90.75 67 ASP A N 1
ATOM 475 C CA . ASP A 1 67 ? 33.002 -0.493 -30.226 1.00 90.75 67 ASP A CA 1
ATOM 476 C C . ASP A 1 67 ? 34.419 0.072 -30.364 1.00 90.75 67 ASP A C 1
ATOM 478 O O . ASP A 1 67 ? 34.611 1.119 -30.982 1.00 90.75 67 ASP A O 1
ATOM 482 N N . ALA A 1 68 ? 35.416 -0.613 -29.800 1.00 90.12 68 ALA A N 1
ATOM 483 C CA . ALA A 1 68 ? 36.794 -0.144 -29.814 1.00 90.12 68 ALA A CA 1
ATOM 484 C C . ALA A 1 68 ? 37.423 -0.324 -31.198 1.00 90.12 68 ALA A C 1
ATOM 486 O O . ALA A 1 68 ? 38.154 0.556 -31.657 1.00 90.12 68 ALA A O 1
ATOM 487 N N . ARG A 1 69 ? 37.134 -1.445 -31.871 1.00 90.81 69 ARG A N 1
ATOM 488 C CA . ARG A 1 69 ? 37.611 -1.708 -33.236 1.00 90.81 69 ARG A CA 1
ATOM 489 C C . ARG A 1 69 ? 36.885 -0.841 -34.261 1.00 90.81 69 ARG A C 1
ATOM 491 O O . ARG A 1 69 ? 37.538 -0.256 -35.122 1.00 90.81 69 ARG A O 1
ATOM 498 N N . ARG A 1 70 ? 35.573 -0.654 -34.114 1.00 92.19 70 ARG A N 1
ATOM 499 C CA . ARG A 1 70 ? 34.784 0.252 -34.957 1.00 92.19 70 ARG A CA 1
ATOM 500 C C . ARG A 1 70 ? 35.267 1.697 -34.857 1.00 92.19 70 ARG A C 1
ATOM 502 O O . ARG A 1 70 ? 35.454 2.335 -35.884 1.00 92.19 70 ARG A O 1
ATOM 509 N N . ALA A 1 71 ? 35.554 2.186 -33.648 1.00 90.19 71 ALA A N 1
ATOM 510 C CA . ALA A 1 71 ? 36.069 3.541 -33.450 1.00 90.19 71 ALA A CA 1
ATOM 511 C C . ALA A 1 71 ? 37.445 3.768 -34.103 1.00 90.19 71 ALA A C 1
ATOM 513 O O . ALA A 1 71 ? 37.725 4.874 -34.557 1.00 90.19 71 ALA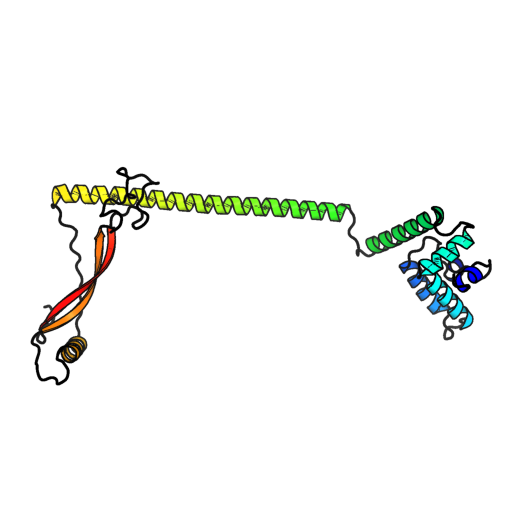 A O 1
ATOM 514 N N . GLN A 1 72 ? 38.300 2.741 -34.169 1.00 90.19 72 GLN A N 1
ATOM 515 C CA . GLN A 1 72 ? 39.582 2.824 -34.881 1.00 90.19 72 GLN A CA 1
ATOM 516 C C . GLN A 1 72 ? 39.370 2.956 -36.390 1.00 90.19 72 GLN A C 1
ATOM 518 O O . GLN A 1 72 ? 39.984 3.815 -37.014 1.00 90.19 72 GLN A O 1
ATOM 523 N N . VAL A 1 73 ? 38.464 2.156 -36.957 1.00 90.56 73 VAL A N 1
ATOM 524 C CA . VAL A 1 73 ? 38.096 2.244 -38.377 1.00 90.56 73 VAL A CA 1
ATOM 525 C C . VAL A 1 73 ? 37.481 3.605 -38.701 1.00 90.56 73 VAL A C 1
ATOM 527 O O . VAL A 1 73 ? 37.870 4.238 -39.678 1.00 90.56 73 VAL A O 1
ATOM 530 N N . ASP A 1 74 ? 36.584 4.100 -37.848 1.00 91.50 74 ASP A N 1
ATOM 531 C CA . ASP A 1 74 ? 35.962 5.416 -38.011 1.00 91.50 74 ASP A CA 1
ATOM 532 C C . ASP A 1 74 ? 36.986 6.557 -37.951 1.00 91.50 74 ASP A C 1
ATOM 534 O O . ASP A 1 74 ? 36.903 7.496 -38.739 1.00 91.50 74 ASP A O 1
ATOM 538 N N . ALA A 1 75 ? 37.961 6.473 -37.038 1.00 90.31 75 ALA A N 1
ATOM 539 C CA . ALA A 1 75 ? 39.022 7.470 -36.901 1.00 90.31 75 ALA A CA 1
ATOM 540 C C . ALA A 1 75 ? 39.851 7.591 -38.185 1.00 90.31 75 ALA A C 1
ATOM 542 O O . ALA A 1 75 ? 40.173 8.700 -38.608 1.00 90.31 75 ALA A O 1
ATOM 543 N N . VAL A 1 76 ? 40.153 6.456 -38.826 1.00 90.31 76 VAL A N 1
ATOM 544 C CA . VAL A 1 76 ? 40.892 6.428 -40.093 1.00 90.31 76 VAL A CA 1
ATOM 545 C C . VAL A 1 76 ? 40.020 6.897 -41.260 1.00 90.31 76 VAL A C 1
ATOM 547 O O . VAL A 1 76 ? 40.479 7.698 -42.068 1.00 90.31 76 VAL A O 1
ATOM 550 N N . LEU A 1 77 ? 38.760 6.454 -41.339 1.00 89.50 77 LEU A N 1
ATOM 551 C CA . LEU A 1 77 ? 37.825 6.850 -42.403 1.00 89.50 77 LEU A CA 1
ATOM 552 C C . LEU A 1 77 ? 37.543 8.357 -42.421 1.00 89.50 77 LEU A C 1
ATOM 554 O O . LEU A 1 77 ? 37.335 8.929 -43.490 1.00 89.50 77 LEU A O 1
ATOM 558 N N . LEU A 1 78 ? 37.509 8.987 -41.246 1.00 87.44 78 LEU A N 1
ATOM 559 C CA . LEU A 1 78 ? 37.220 10.411 -41.090 1.00 87.44 78 LEU A CA 1
ATOM 560 C C . LEU A 1 78 ? 38.469 11.295 -40.979 1.00 87.44 78 LEU A C 1
ATOM 562 O O . LEU A 1 78 ? 38.318 12.511 -40.911 1.00 87.44 78 LEU A O 1
ATOM 566 N N . ASP A 1 79 ? 39.670 10.711 -40.953 1.00 90.56 79 ASP A N 1
ATOM 567 C CA . ASP A 1 79 ? 40.938 11.417 -40.709 1.00 90.56 79 ASP A CA 1
ATOM 568 C C . ASP A 1 79 ? 40.899 12.290 -39.437 1.00 90.56 79 ASP A C 1
ATOM 570 O O . ASP A 1 79 ? 41.244 13.473 -39.423 1.00 90.56 79 ASP A O 1
ATOM 574 N N . VAL A 1 80 ? 40.422 11.701 -38.335 1.00 89.88 80 VAL A N 1
ATOM 575 C CA . VAL A 1 80 ? 40.293 12.376 -37.036 1.00 89.88 80 VAL A CA 1
ATOM 576 C C . VAL A 1 80 ? 41.033 11.614 -35.940 1.00 89.88 80 VAL A C 1
ATOM 578 O O . VAL A 1 80 ? 41.079 10.382 -35.952 1.00 89.88 80 VAL A O 1
ATOM 581 N N . PRO A 1 81 ? 41.591 12.310 -34.931 1.00 87.50 81 PRO A N 1
ATOM 582 C CA . PRO A 1 81 ? 42.217 11.631 -33.809 1.00 87.50 81 PRO A CA 1
ATOM 583 C C . PRO A 1 81 ? 41.187 10.807 -33.025 1.00 87.50 81 PRO A C 1
ATOM 585 O O . PRO A 1 81 ? 40.012 11.176 -32.903 1.00 87.50 81 PRO A O 1
ATOM 588 N N . ALA A 1 82 ? 41.655 9.698 -32.449 1.00 80.00 82 ALA A N 1
ATOM 589 C CA . ALA A 1 82 ? 40.862 8.887 -31.535 1.00 80.00 82 ALA A CA 1
ATOM 590 C C . ALA A 1 82 ? 40.360 9.746 -30.360 1.00 80.00 82 ALA A C 1
ATOM 592 O O . ALA A 1 82 ? 41.126 10.507 -29.768 1.00 80.00 82 ALA A O 1
ATOM 593 N N . GLY A 1 83 ? 39.072 9.627 -30.029 1.00 79.62 83 GLY A N 1
ATOM 594 C CA . GLY A 1 83 ? 38.430 10.444 -28.991 1.00 79.62 83 GLY A CA 1
ATOM 595 C C . GLY A 1 83 ? 38.043 11.863 -29.428 1.00 79.62 83 GLY A C 1
ATOM 596 O O . GLY A 1 83 ? 37.730 12.689 -28.577 1.00 79.62 83 GLY A O 1
ATOM 597 N N . SER A 1 84 ? 38.069 12.169 -30.728 1.00 89.44 84 SER A N 1
ATOM 598 C CA . SER A 1 84 ? 37.509 13.419 -31.254 1.00 89.44 84 SER A CA 1
ATOM 599 C C . SER A 1 84 ? 35.985 13.490 -31.091 1.00 89.44 84 SER A C 1
ATOM 601 O O . SER A 1 84 ? 35.295 12.468 -31.097 1.00 89.44 84 SER A O 1
ATOM 603 N N . LEU A 1 85 ? 35.454 14.716 -31.019 1.00 89.69 85 LEU A N 1
ATOM 604 C CA . LEU A 1 85 ? 34.009 14.971 -30.940 1.00 89.69 85 LEU A CA 1
ATOM 605 C C . LEU A 1 85 ? 33.240 14.350 -32.114 1.00 89.69 85 LEU A C 1
ATOM 607 O O . LEU A 1 85 ? 32.158 13.824 -31.909 1.00 89.69 85 LEU A O 1
ATOM 611 N N . ALA A 1 86 ? 33.817 14.324 -33.318 1.00 88.44 86 ALA A N 1
ATOM 612 C CA . ALA A 1 86 ? 33.189 13.700 -34.485 1.00 88.44 86 ALA A CA 1
ATOM 613 C C . ALA A 1 86 ? 32.938 12.190 -34.288 1.00 88.44 86 ALA A C 1
ATOM 615 O O . ALA A 1 86 ? 31.893 11.666 -34.676 1.00 88.44 86 ALA A O 1
ATOM 616 N N . LEU A 1 87 ? 33.870 11.478 -33.643 1.00 88.94 87 LEU A N 1
ATOM 617 C CA . LEU A 1 87 ? 33.687 10.061 -33.304 1.00 88.94 87 LEU A CA 1
ATOM 618 C C . LEU A 1 87 ? 32.649 9.874 -32.196 1.00 88.94 87 LEU A C 1
ATOM 620 O O . LEU A 1 87 ? 31.893 8.900 -32.206 1.00 88.94 87 LEU A O 1
ATOM 624 N N . GLU A 1 88 ? 32.600 10.806 -31.248 1.00 89.56 88 GLU A N 1
ATOM 625 C CA . GLU A 1 88 ? 31.603 10.808 -30.181 1.00 89.56 88 GLU A CA 1
ATOM 626 C C . GLU A 1 88 ? 30.187 11.071 -30.727 1.00 89.56 88 GLU A C 1
ATOM 628 O O . GLU A 1 88 ? 29.253 10.343 -30.390 1.00 89.56 88 GLU A O 1
ATOM 633 N N . GLU A 1 89 ? 30.036 12.006 -31.664 1.00 90.88 89 GLU A N 1
ATOM 634 C CA . GLU A 1 89 ? 28.787 12.283 -32.380 1.00 90.88 89 GLU A CA 1
ATOM 635 C C . GLU A 1 89 ? 28.305 11.076 -33.197 1.00 90.88 89 GLU A C 1
ATOM 637 O O . GLU A 1 89 ? 27.114 10.748 -33.179 1.00 90.88 89 GLU A O 1
ATOM 642 N N . LEU A 1 90 ? 29.210 10.359 -33.876 1.00 90.75 90 LEU A N 1
ATOM 643 C CA . LEU A 1 90 ? 28.868 9.111 -34.567 1.00 90.75 90 LEU A CA 1
ATOM 644 C C . LEU A 1 90 ? 28.406 8.024 -33.597 1.00 90.75 90 LEU A C 1
ATOM 646 O O . LEU A 1 90 ? 27.435 7.313 -33.875 1.00 90.75 90 LEU A O 1
ATOM 650 N N . ARG A 1 91 ? 29.082 7.890 -32.452 1.00 91.31 91 ARG A N 1
ATOM 651 C CA . ARG A 1 91 ? 28.669 6.965 -31.394 1.00 91.31 91 ARG A CA 1
ATOM 652 C C . ARG A 1 91 ? 27.255 7.295 -30.914 1.00 91.31 91 ARG A C 1
ATOM 654 O O . ARG A 1 91 ? 26.418 6.395 -30.887 1.00 91.31 91 ARG A O 1
ATOM 661 N N . TRP A 1 92 ? 26.970 8.560 -30.607 1.00 91.44 92 TRP A N 1
ATOM 662 C CA . TRP A 1 92 ? 25.632 8.998 -30.198 1.00 91.44 92 TRP A CA 1
ATOM 663 C C . TRP A 1 92 ? 24.584 8.786 -31.290 1.00 91.44 92 TRP A C 1
ATOM 665 O O . TRP A 1 92 ? 23.481 8.331 -30.999 1.00 91.44 92 TRP A O 1
ATOM 675 N N . SER A 1 93 ? 24.926 9.032 -32.554 1.00 92.06 93 SER A N 1
ATOM 676 C CA . SER A 1 93 ? 24.019 8.804 -33.687 1.00 92.06 93 SER A CA 1
ATOM 677 C C . SER A 1 93 ? 23.600 7.332 -33.801 1.00 92.06 93 SER A C 1
ATOM 679 O O . SER A 1 93 ? 22.429 7.029 -34.028 1.00 92.06 93 SER A O 1
ATOM 681 N N . ARG A 1 94 ? 24.531 6.397 -33.571 1.00 93.25 94 ARG A N 1
ATOM 682 C CA . ARG A 1 94 ? 24.251 4.947 -33.550 1.00 93.25 94 ARG A CA 1
ATOM 683 C C . ARG A 1 94 ? 23.420 4.531 -32.346 1.00 93.25 94 ARG A C 1
ATOM 685 O O . ARG A 1 94 ? 22.582 3.640 -32.456 1.00 93.25 94 ARG A O 1
ATOM 692 N N . GLU A 1 95 ? 23.670 5.150 -31.197 1.00 91.31 95 GLU A N 1
ATOM 693 C CA . GLU A 1 95 ? 22.904 4.919 -29.973 1.00 91.31 95 GLU A CA 1
ATOM 694 C C . GLU A 1 95 ? 21.451 5.383 -30.145 1.00 91.31 95 GLU A C 1
ATOM 696 O O . GLU A 1 95 ? 20.529 4.641 -29.816 1.00 91.31 95 GLU A O 1
ATOM 701 N N . LEU A 1 96 ? 21.236 6.534 -30.786 1.00 89.81 96 LEU A N 1
ATOM 702 C CA . LEU A 1 96 ? 19.907 7.006 -31.182 1.00 89.81 96 LEU A CA 1
ATOM 703 C C . LEU A 1 96 ? 19.219 6.054 -32.170 1.00 89.81 96 LEU A C 1
ATOM 705 O O . LEU A 1 96 ? 18.039 5.752 -32.001 1.00 89.81 96 LEU A O 1
ATOM 709 N N . ALA A 1 97 ? 19.941 5.538 -33.170 1.00 90.25 97 ALA A N 1
ATOM 710 C CA . ALA A 1 97 ? 19.398 4.541 -34.093 1.00 90.25 97 ALA A CA 1
ATOM 711 C C . ALA A 1 97 ? 18.987 3.247 -33.365 1.00 90.25 97 ALA A C 1
ATOM 713 O O . ALA A 1 97 ? 17.911 2.712 -33.621 1.00 90.25 97 ALA A O 1
ATOM 714 N N . ALA A 1 98 ? 19.805 2.774 -32.418 1.00 89.88 98 ALA A N 1
ATOM 715 C CA . ALA A 1 98 ? 19.498 1.599 -31.605 1.00 89.88 98 ALA A CA 1
ATOM 716 C C . ALA A 1 98 ? 18.265 1.810 -30.710 1.00 89.88 98 ALA A C 1
ATOM 718 O O . ALA A 1 98 ? 17.437 0.909 -30.586 1.00 89.88 98 ALA A O 1
ATOM 719 N N . LEU A 1 99 ? 18.130 2.994 -30.103 1.00 86.56 99 LEU A N 1
ATOM 720 C CA . LEU A 1 99 ? 16.962 3.352 -29.297 1.00 86.56 99 LEU A CA 1
ATOM 721 C C . LEU A 1 99 ? 15.689 3.380 -30.140 1.00 86.56 99 LEU A C 1
ATOM 723 O O . LEU A 1 99 ? 14.693 2.789 -29.740 1.00 86.56 99 LEU A O 1
ATOM 727 N N . ARG A 1 100 ? 15.742 3.984 -31.330 1.00 87.06 100 ARG A N 1
ATOM 728 C CA . ARG A 1 100 ? 14.606 4.012 -32.255 1.00 87.06 100 ARG A CA 1
ATOM 729 C C . ARG A 1 100 ? 14.167 2.609 -32.672 1.00 87.06 100 ARG A C 1
ATOM 731 O O . ARG A 1 100 ? 12.981 2.311 -32.653 1.00 87.06 100 ARG A O 1
ATOM 738 N N . GLU A 1 101 ? 15.109 1.724 -32.995 1.00 87.06 101 GLU A N 1
ATOM 739 C CA . GLU A 1 101 ? 14.788 0.322 -33.295 1.00 87.06 101 GLU A CA 1
ATOM 740 C C . GLU A 1 101 ? 14.157 -0.406 -32.098 1.00 87.06 101 GLU A C 1
ATOM 742 O O . GLU A 1 101 ? 13.288 -1.258 -32.283 1.00 87.06 101 GLU A O 1
ATOM 747 N N . ALA A 1 102 ? 14.585 -0.090 -30.873 1.00 86.06 102 ALA A N 1
ATOM 748 C CA . ALA A 1 102 ? 14.010 -0.657 -29.658 1.00 86.06 102 ALA A CA 1
ATOM 749 C C . ALA A 1 102 ? 12.600 -0.105 -29.367 1.00 86.06 102 ALA A C 1
ATOM 751 O O . ALA A 1 102 ? 11.741 -0.852 -28.900 1.00 86.06 102 ALA A O 1
ATOM 752 N N . GLU A 1 103 ? 12.335 1.168 -29.674 1.00 83.06 103 GLU A N 1
ATOM 753 C CA . GLU A 1 103 ? 10.991 1.762 -29.644 1.00 83.06 103 GLU A CA 1
ATOM 754 C C . GLU A 1 103 ? 10.071 1.123 -30.695 1.00 83.06 103 GLU A C 1
ATOM 756 O O . GLU A 1 103 ? 8.978 0.674 -30.351 1.00 83.06 103 GLU A O 1
ATOM 761 N N . ASP A 1 104 ? 10.527 0.992 -31.947 1.00 84.88 104 ASP A N 1
ATOM 762 C CA . ASP A 1 104 ? 9.775 0.352 -33.039 1.00 84.88 104 ASP A CA 1
ATOM 763 C C . ASP A 1 104 ? 9.466 -1.129 -32.732 1.00 84.88 104 ASP A C 1
ATOM 765 O O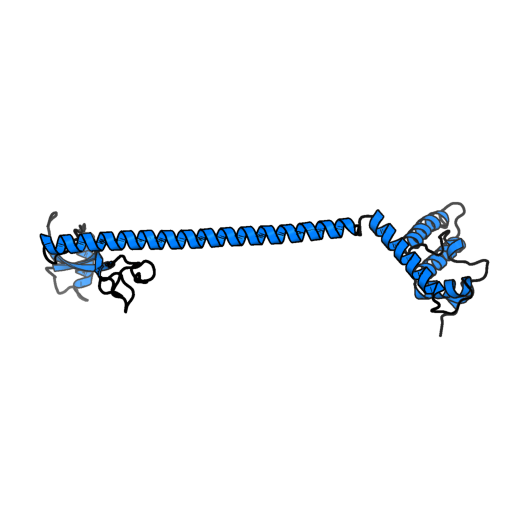 . ASP A 1 104 ? 8.403 -1.645 -33.084 1.00 84.88 104 ASP A O 1
ATOM 769 N N . ALA A 1 105 ? 10.374 -1.821 -32.033 1.00 85.69 105 ALA A N 1
ATOM 770 C CA . ALA A 1 105 ? 10.172 -3.186 -31.546 1.00 85.69 105 ALA A CA 1
ATOM 771 C C . ALA A 1 105 ? 9.274 -3.274 -30.293 1.00 85.69 105 ALA A C 1
ATOM 773 O O . ALA A 1 105 ? 8.932 -4.379 -29.863 1.00 85.69 105 ALA A O 1
ATOM 774 N N . GLY A 1 106 ? 8.891 -2.139 -29.696 1.00 80.31 106 GLY A N 1
ATOM 775 C CA . GLY A 1 106 ? 8.100 -2.068 -28.465 1.00 80.31 106 GLY A CA 1
ATOM 776 C C . GLY A 1 106 ? 8.861 -2.478 -27.198 1.00 80.31 106 GLY A C 1
ATOM 777 O O . GLY A 1 106 ? 8.239 -2.735 -26.166 1.00 80.31 106 GLY A O 1
ATOM 778 N N . GLU A 1 107 ? 10.192 -2.562 -27.261 1.00 80.75 107 GLU A N 1
ATOM 779 C CA . GLU A 1 107 ? 11.068 -2.898 -26.131 1.00 80.75 107 GLU A CA 1
ATOM 780 C C . GLU A 1 107 ? 11.226 -1.703 -25.175 1.00 80.75 107 GLU A C 1
ATOM 782 O O . GLU A 1 107 ? 11.312 -1.882 -23.957 1.00 80.75 107 GLU A O 1
ATOM 787 N N . VAL A 1 108 ? 11.209 -0.479 -25.714 1.00 74.69 108 VAL A N 1
ATOM 788 C CA . VAL A 1 108 ? 11.266 0.776 -24.950 1.00 74.69 108 VAL A CA 1
ATOM 789 C C . VAL A 1 108 ? 9.931 1.507 -25.067 1.00 74.69 108 VAL A C 1
ATOM 791 O O . VAL A 1 108 ? 9.332 1.585 -26.137 1.00 74.69 108 VAL A O 1
ATOM 794 N N . LYS A 1 109 ? 9.433 2.032 -23.942 1.00 72.12 109 LYS A N 1
ATOM 795 C CA . LYS A 1 109 ? 8.218 2.854 -23.917 1.00 72.12 109 LYS A CA 1
ATOM 796 C C . LYS A 1 109 ? 8.554 4.280 -24.331 1.00 72.12 109 LYS A C 1
ATOM 798 O O . LYS A 1 109 ? 9.456 4.873 -23.747 1.00 72.12 109 LYS A O 1
ATOM 803 N N . ASP A 1 110 ? 7.750 4.831 -25.236 1.00 79.50 110 ASP A N 1
ATOM 804 C CA . ASP A 1 110 ? 7.795 6.247 -25.601 1.00 79.50 110 ASP A CA 1
ATOM 805 C C . ASP A 1 110 ? 7.755 7.149 -24.342 1.00 79.50 110 ASP A C 1
ATOM 807 O O . ASP A 1 110 ? 7.039 6.830 -23.377 1.00 79.50 110 ASP A O 1
ATOM 811 N N . PRO A 1 111 ? 8.491 8.277 -24.313 1.00 81.75 111 PRO A N 1
ATOM 812 C CA . PRO A 1 111 ? 8.508 9.191 -23.171 1.00 81.75 111 PRO A CA 1
ATOM 813 C C . PRO A 1 111 ? 7.115 9.625 -22.688 1.00 81.75 111 PRO A C 1
ATOM 815 O O . PRO A 1 111 ? 6.884 9.738 -21.479 1.00 81.75 111 PRO A O 1
ATOM 818 N N . ALA A 1 112 ? 6.154 9.822 -23.595 1.00 85.06 112 ALA A N 1
ATOM 819 C CA . ALA A 1 112 ? 4.774 10.136 -23.244 1.00 85.06 112 ALA A CA 1
ATOM 820 C C . ALA A 1 112 ? 4.084 8.957 -22.544 1.00 85.06 112 ALA A C 1
ATOM 822 O O . ALA A 1 112 ? 3.375 9.160 -21.558 1.00 85.06 112 ALA A O 1
ATOM 823 N N . ALA A 1 113 ? 4.335 7.720 -22.981 1.00 80.50 113 ALA A N 1
ATOM 824 C CA . ALA A 1 113 ? 3.805 6.526 -22.324 1.00 80.50 113 ALA A CA 1
ATOM 825 C C . ALA A 1 113 ? 4.372 6.346 -20.904 1.00 80.50 113 ALA A C 1
ATOM 827 O O . ALA A 1 113 ? 3.649 5.933 -19.992 1.00 80.50 113 ALA A O 1
ATOM 828 N N . VAL A 1 114 ? 5.646 6.693 -20.686 1.00 83.88 114 VAL A N 1
ATOM 829 C CA . VAL A 1 114 ? 6.262 6.702 -19.347 1.00 83.88 114 VAL A CA 1
ATOM 830 C C . VAL A 1 114 ? 5.610 7.760 -18.451 1.00 83.88 114 VAL A C 1
ATOM 832 O O . VAL A 1 114 ? 5.264 7.466 -17.304 1.00 83.88 114 VAL A O 1
ATOM 835 N N . LEU A 1 115 ? 5.389 8.971 -18.970 1.00 88.81 115 LEU A N 1
ATOM 836 C CA . LEU A 1 115 ? 4.730 10.052 -18.233 1.00 88.81 115 LEU A CA 1
ATOM 837 C C . LEU A 1 115 ? 3.278 9.717 -17.870 1.00 88.81 115 LEU A C 1
ATOM 839 O O . LEU A 1 115 ? 2.863 9.966 -16.737 1.00 88.81 115 LEU A O 1
ATOM 843 N N . GLU A 1 116 ? 2.514 9.125 -18.786 1.00 88.00 116 GLU A N 1
ATOM 844 C CA . GLU A 1 116 ? 1.142 8.686 -18.512 1.00 88.00 116 GLU A CA 1
ATOM 845 C C . GLU A 1 116 ? 1.095 7.578 -17.458 1.00 88.00 116 GLU A C 1
ATOM 847 O O . GLU A 1 116 ? 0.295 7.647 -16.522 1.00 88.00 116 GLU A O 1
ATOM 852 N N . ALA A 1 117 ? 2.009 6.605 -17.525 1.00 82.38 117 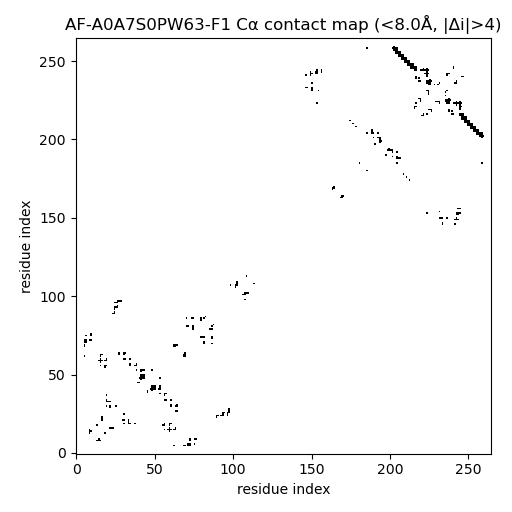ALA A N 1
ATOM 853 C CA . ALA A 1 117 ? 2.133 5.595 -16.480 1.00 82.38 117 ALA A CA 1
ATOM 854 C C . ALA A 1 117 ? 2.439 6.238 -15.116 1.00 82.38 117 ALA A C 1
ATOM 856 O O . ALA A 1 117 ? 1.778 5.923 -14.127 1.00 82.38 117 ALA A O 1
ATOM 857 N N . ALA A 1 118 ? 3.379 7.187 -15.057 1.00 90.12 118 ALA A N 1
ATOM 858 C CA . ALA A 1 118 ? 3.708 7.903 -13.825 1.00 90.12 118 ALA A CA 1
ATOM 859 C C . ALA A 1 118 ? 2.505 8.688 -13.264 1.00 90.12 118 ALA A C 1
ATOM 861 O O . ALA A 1 118 ? 2.242 8.646 -12.060 1.00 90.12 118 ALA A O 1
ATOM 862 N N . ARG A 1 119 ? 1.724 9.353 -14.128 1.00 94.56 119 ARG A N 1
ATOM 863 C CA . ARG A 1 119 ? 0.475 10.035 -13.741 1.00 94.56 119 ARG A CA 1
ATOM 864 C C . ARG A 1 119 ? -0.558 9.054 -13.189 1.00 94.56 119 ARG A C 1
ATOM 866 O O . ARG A 1 119 ? -1.177 9.348 -12.165 1.00 94.56 119 ARG A O 1
ATOM 873 N N . ALA A 1 120 ? -0.716 7.891 -13.818 1.00 93.06 120 ALA A N 1
ATOM 874 C CA . ALA A 1 120 ? -1.624 6.845 -13.359 1.00 93.06 120 ALA A CA 1
ATOM 875 C C . ALA A 1 120 ? -1.216 6.299 -11.981 1.00 93.06 120 ALA A C 1
ATOM 877 O O . ALA A 1 120 ? -2.068 6.178 -11.099 1.00 93.06 120 ALA A O 1
ATOM 878 N N . TYR A 1 121 ? 0.079 6.053 -11.753 1.00 91.88 121 TYR A N 1
ATOM 879 C CA . TYR A 1 121 ? 0.592 5.661 -10.437 1.00 91.88 121 TYR A CA 1
ATOM 880 C C . TYR A 1 121 ? 0.318 6.732 -9.376 1.00 91.88 121 TYR A C 1
ATOM 882 O O . TYR A 1 121 ? -0.245 6.420 -8.327 1.00 91.88 121 TYR A O 1
ATOM 890 N N . ALA A 1 122 ? 0.608 8.003 -9.665 1.00 94.88 122 ALA A N 1
ATOM 891 C CA . ALA A 1 122 ? 0.334 9.100 -8.735 1.00 94.88 122 ALA A CA 1
ATOM 892 C C . ALA A 1 122 ? -1.171 9.249 -8.420 1.00 94.88 122 ALA A C 1
ATOM 894 O O . ALA A 1 122 ? -1.555 9.568 -7.291 1.00 94.88 122 ALA A O 1
ATOM 895 N N . ALA A 1 123 ? -2.048 9.014 -9.402 1.00 96.31 123 ALA A N 1
ATOM 896 C CA . ALA A 1 123 ? -3.493 8.994 -9.189 1.00 96.31 123 ALA A CA 1
ATOM 897 C C . ALA A 1 123 ? -3.926 7.807 -8.311 1.00 96.31 123 ALA A C 1
ATOM 899 O O . ALA A 1 123 ? -4.756 7.982 -7.414 1.00 96.31 123 ALA A O 1
ATOM 900 N N . ALA A 1 124 ? -3.337 6.626 -8.521 1.00 95.06 124 ALA A N 1
ATOM 901 C CA . ALA A 1 124 ? -3.594 5.439 -7.713 1.00 95.06 124 ALA A CA 1
ATOM 902 C C . ALA A 1 124 ? -3.172 5.644 -6.249 1.00 95.06 124 ALA A C 1
ATOM 904 O O . ALA A 1 124 ? -3.950 5.342 -5.345 1.00 95.06 124 ALA A O 1
ATOM 905 N N . GLU A 1 125 ? -2.003 6.236 -5.997 1.00 95.31 125 GLU A N 1
ATOM 906 C CA . GLU A 1 125 ? -1.551 6.562 -4.638 1.00 95.31 125 GLU A CA 1
ATOM 907 C C . GLU A 1 125 ? -2.519 7.510 -3.920 1.00 95.31 125 GLU A C 1
ATOM 909 O O . GLU A 1 125 ? -2.928 7.248 -2.785 1.00 95.31 125 GLU A O 1
ATOM 914 N N . LYS A 1 126 ? -2.971 8.575 -4.597 1.00 96.19 126 LYS A N 1
ATOM 915 C CA . LYS A 1 126 ? -3.980 9.497 -4.046 1.00 96.19 126 LYS A CA 1
ATOM 916 C C . LYS A 1 126 ? -5.304 8.792 -3.747 1.00 96.19 126 LYS A C 1
ATOM 918 O O . LYS A 1 126 ? -5.942 9.085 -2.734 1.00 96.19 126 LYS A O 1
ATOM 923 N N . ALA A 1 127 ? -5.729 7.870 -4.610 1.00 95.75 127 ALA A N 1
ATOM 924 C CA . ALA A 1 127 ? -6.942 7.089 -4.393 1.00 95.75 127 ALA A CA 1
ATOM 925 C C . ALA A 1 127 ? -6.810 6.167 -3.169 1.00 95.75 127 ALA A C 1
ATOM 927 O O . ALA A 1 127 ? -7.730 6.102 -2.350 1.00 95.75 127 ALA A O 1
ATOM 928 N N . LEU A 1 128 ? -5.660 5.507 -2.999 1.00 94.25 128 LEU A N 1
ATOM 929 C CA . LEU A 1 128 ? -5.379 4.661 -1.838 1.00 94.25 128 LEU A CA 1
ATOM 930 C C . LEU A 1 128 ? -5.363 5.466 -0.529 1.00 94.25 128 LEU A C 1
ATOM 932 O O . LEU A 1 128 ? -6.001 5.049 0.441 1.00 94.25 128 LEU A O 1
ATOM 936 N N . ASP A 1 129 ? -4.735 6.646 -0.506 1.00 96.25 129 ASP A N 1
ATOM 937 C CA . ASP A 1 129 ? -4.760 7.549 0.656 1.00 96.25 129 ASP A CA 1
ATOM 938 C C . ASP A 1 129 ? -6.192 8.004 0.998 1.00 96.25 129 ASP A C 1
ATOM 940 O O . ASP A 1 129 ? -6.613 7.978 2.159 1.00 96.25 129 ASP A O 1
ATOM 944 N N . ALA A 1 130 ? -7.002 8.340 -0.011 1.00 96.81 130 ALA A N 1
ATOM 945 C CA . ALA A 1 130 ? -8.404 8.699 0.196 1.00 96.81 130 ALA A CA 1
ATOM 946 C C . ALA A 1 130 ? -9.226 7.539 0.791 1.00 96.81 130 ALA A C 1
ATOM 948 O O . ALA A 1 130 ? -10.052 7.759 1.685 1.00 96.81 130 ALA A O 1
ATOM 949 N N . ILE A 1 131 ? -8.994 6.302 0.339 1.00 94.50 131 ILE A N 1
ATOM 950 C CA . ILE A 1 131 ? -9.632 5.102 0.901 1.00 94.50 131 ILE A CA 1
ATOM 951 C C . ILE A 1 131 ? -9.200 4.898 2.358 1.00 94.50 131 ILE A C 1
ATOM 953 O O . ILE A 1 131 ? -10.056 4.671 3.217 1.00 94.50 131 ILE A O 1
ATOM 957 N N . ALA A 1 132 ? -7.906 5.028 2.661 1.00 96.06 132 ALA A N 1
ATOM 958 C CA . ALA A 1 132 ? -7.384 4.900 4.021 1.00 96.06 132 ALA A CA 1
ATOM 959 C C . ALA A 1 132 ? -8.001 5.944 4.971 1.00 96.06 132 ALA A C 1
ATOM 961 O O . ALA A 1 132 ? -8.484 5.595 6.051 1.00 96.06 132 ALA A O 1
ATOM 962 N N . LYS A 1 133 ? -8.091 7.210 4.540 1.00 96.81 133 LYS A N 1
ATOM 963 C CA . LYS A 1 133 ? -8.749 8.290 5.296 1.00 96.81 133 LYS A CA 1
ATOM 964 C C . LYS A 1 133 ? -10.226 8.001 5.563 1.00 96.81 133 LYS A C 1
ATOM 966 O O . LYS A 1 133 ? -10.701 8.232 6.675 1.00 96.81 133 LYS A O 1
ATOM 971 N N . ARG A 1 134 ? -10.959 7.470 4.576 1.00 95.88 134 ARG A N 1
ATOM 972 C CA . ARG A 1 134 ? -12.372 7.081 4.743 1.00 95.88 134 ARG A CA 1
ATOM 973 C C . ARG A 1 134 ? -12.538 5.940 5.744 1.00 95.88 134 ARG A C 1
ATOM 975 O O . ARG A 1 134 ? -13.410 6.040 6.604 1.00 95.88 134 ARG A O 1
ATOM 982 N N . LYS A 1 135 ? -11.695 4.903 5.673 1.00 96.19 135 LYS A N 1
ATOM 983 C CA . LYS A 1 135 ? -11.707 3.787 6.636 1.00 96.19 135 LYS A CA 1
ATOM 984 C C . LYS A 1 135 ? -11.450 4.276 8.058 1.00 96.19 135 LYS A C 1
ATOM 986 O O . LYS A 1 135 ? -12.264 4.017 8.937 1.00 96.19 135 LYS A O 1
ATOM 991 N N . LYS A 1 136 ? -10.402 5.081 8.259 1.00 96.25 136 LYS A N 1
ATOM 992 C CA . LYS A 1 136 ? -10.091 5.672 9.567 1.00 96.25 136 LYS A CA 1
ATOM 993 C C . LYS A 1 136 ? -11.255 6.506 10.113 1.00 96.25 136 LYS A C 1
ATOM 995 O O . LYS A 1 136 ? -11.645 6.337 11.261 1.00 96.25 136 LYS A O 1
ATOM 1000 N N . LYS A 1 137 ? -11.867 7.353 9.275 1.00 96.62 137 LYS A N 1
ATOM 1001 C CA . LYS A 1 137 ? -13.043 8.149 9.666 1.00 96.62 137 LYS A CA 1
ATOM 1002 C C . LYS A 1 137 ? -14.228 7.267 10.081 1.00 96.62 137 LYS A C 1
ATOM 1004 O O . LYS A 1 137 ? -14.924 7.613 11.031 1.00 96.62 137 LYS A O 1
ATOM 1009 N N . ALA A 1 138 ? -14.466 6.157 9.383 1.00 95.31 138 ALA A N 1
ATOM 1010 C CA . ALA A 1 138 ? -15.529 5.215 9.726 1.00 95.31 138 ALA A CA 1
ATOM 1011 C C . ALA A 1 138 ? -15.256 4.502 11.064 1.00 95.31 138 ALA A C 1
ATOM 1013 O O . ALA A 1 138 ? -16.151 4.444 11.904 1.00 95.31 138 ALA A O 1
ATOM 1014 N N . GLU A 1 139 ? -14.024 4.041 11.301 1.00 95.75 139 GLU A N 1
ATOM 1015 C CA . GLU A 1 139 ? -13.617 3.435 12.578 1.00 95.75 139 GLU A CA 1
ATOM 1016 C C . GLU A 1 139 ? -13.744 4.414 13.752 1.00 95.75 139 GLU A C 1
ATOM 1018 O O . GLU A 1 139 ? -14.229 4.054 14.826 1.00 95.75 139 GLU A O 1
ATOM 1023 N N . ASP A 1 140 ? -13.320 5.664 13.559 1.00 94.69 140 ASP A N 1
ATOM 1024 C CA . ASP A 1 140 ? -13.418 6.703 14.584 1.00 94.69 140 ASP A CA 1
ATOM 1025 C C . ASP A 1 140 ? -14.887 7.047 14.887 1.00 94.69 140 ASP A C 1
ATOM 1027 O O . ASP A 1 140 ? -15.260 7.183 16.056 1.00 94.69 140 ASP A O 1
ATOM 1031 N N . ALA A 1 141 ? -15.745 7.103 13.861 1.00 95.56 141 ALA A N 1
ATOM 1032 C CA . ALA A 1 141 ? -17.186 7.296 14.023 1.00 95.56 141 ALA A CA 1
ATOM 1033 C C . ALA A 1 141 ? -17.859 6.116 14.749 1.00 95.56 141 ALA A C 1
ATOM 1035 O O . ALA A 1 141 ? -18.702 6.326 15.620 1.00 95.56 141 ALA A O 1
ATOM 1036 N N . GLU A 1 142 ? -17.466 4.877 14.449 1.00 95.06 142 GLU A N 1
ATOM 1037 C CA . GLU A 1 142 ? -17.972 3.690 15.144 1.00 95.06 142 GLU A CA 1
ATOM 1038 C C . GLU A 1 142 ? -17.549 3.669 16.619 1.00 95.06 142 GLU A C 1
ATOM 1040 O O . GLU A 1 142 ? -18.376 3.421 17.502 1.00 95.06 142 GLU A O 1
ATOM 1045 N N . LYS A 1 143 ? -16.280 3.982 16.911 1.00 90.88 143 LYS A N 1
ATOM 1046 C CA . LYS A 1 143 ? -15.782 4.111 18.289 1.00 90.88 143 LYS A CA 1
ATOM 1047 C C . LYS A 1 143 ? -16.545 5.185 19.057 1.00 90.88 143 LYS A C 1
ATOM 1049 O O . LYS A 1 143 ? -16.837 4.978 20.236 1.00 90.88 143 LYS A O 1
ATOM 1054 N N . LEU A 1 144 ? -16.856 6.312 18.415 1.00 91.19 144 LEU A N 1
ATOM 1055 C CA . LEU A 1 144 ? -17.649 7.379 19.021 1.00 91.19 144 LEU A CA 1
ATOM 1056 C C . LEU A 1 144 ? -19.067 6.891 19.340 1.00 91.19 144 LEU A C 1
ATOM 1058 O O . LEU A 1 144 ? -19.471 6.966 20.498 1.00 91.19 144 LEU A O 1
ATOM 1062 N N . ARG A 1 145 ? -19.758 6.285 18.365 1.00 92.31 145 ARG A N 1
ATOM 1063 C CA . ARG A 1 145 ? -21.100 5.710 18.552 1.00 92.31 145 ARG A CA 1
ATOM 1064 C C . ARG A 1 145 ? -21.130 4.709 19.710 1.00 92.31 145 ARG A C 1
ATOM 1066 O O . ARG A 1 145 ? -21.970 4.817 20.596 1.00 92.31 145 ARG A O 1
ATOM 1073 N N . ARG A 1 146 ? -20.153 3.795 19.778 1.00 88.25 146 ARG A N 1
ATOM 1074 C CA . ARG A 1 146 ? -20.035 2.818 20.876 1.00 88.25 146 ARG A CA 1
ATOM 1075 C C . ARG A 1 146 ? -19.885 3.488 22.245 1.00 88.25 146 ARG A C 1
ATOM 1077 O O . ARG A 1 146 ? -20.459 3.006 23.219 1.00 88.25 146 ARG A O 1
ATOM 1084 N N . LYS A 1 147 ? -19.110 4.574 22.344 1.00 85.62 147 LYS A N 1
ATOM 1085 C CA . LYS A 1 147 ? -18.975 5.338 23.597 1.00 85.62 147 LYS A CA 1
ATOM 1086 C C . LYS A 1 147 ? -20.273 6.056 23.964 1.00 85.62 147 LYS A C 1
ATOM 1088 O O . LYS A 1 147 ? -20.618 6.089 25.141 1.00 85.62 147 LYS A O 1
ATOM 1093 N N . GLU A 1 148 ? -20.985 6.612 22.987 1.00 90.12 148 GLU A N 1
ATOM 1094 C CA . GLU A 1 148 ? -22.262 7.306 23.208 1.00 90.12 148 GLU A CA 1
ATOM 1095 C C . GLU A 1 148 ? -23.355 6.346 23.678 1.00 90.12 148 GLU A C 1
ATOM 1097 O O . GLU A 1 148 ? -24.085 6.660 24.617 1.00 90.12 148 GLU A O 1
ATOM 1102 N N . ASP A 1 149 ? -23.443 5.165 23.066 1.00 88.44 149 ASP A N 1
ATOM 1103 C CA . ASP A 1 149 ? -24.375 4.115 23.478 1.00 88.44 149 ASP A CA 1
ATOM 1104 C C . ASP A 1 149 ? -24.050 3.619 24.895 1.00 88.44 149 ASP A C 1
ATOM 1106 O O . ASP A 1 149 ? -24.946 3.467 25.726 1.00 88.44 149 ASP A O 1
ATOM 1110 N N . ALA A 1 150 ? -22.763 3.449 25.216 1.00 83.81 150 ALA A N 1
ATOM 1111 C CA . ALA A 1 150 ? -22.319 3.060 26.552 1.00 83.81 150 ALA A CA 1
ATOM 1112 C C . ALA A 1 150 ? -22.622 4.132 27.618 1.00 83.81 150 ALA A C 1
ATOM 1114 O O . ALA A 1 150 ? -23.059 3.801 28.722 1.00 83.81 150 ALA A O 1
ATOM 1115 N N . LEU A 1 151 ? -22.449 5.417 27.285 1.00 86.00 151 LEU A N 1
ATOM 1116 C CA . LEU A 1 151 ? -22.827 6.528 28.161 1.00 86.00 151 LEU A CA 1
ATOM 1117 C C . LEU A 1 151 ? -24.342 6.552 28.401 1.00 86.00 151 LEU A C 1
ATOM 1119 O O . LEU A 1 151 ? -24.768 6.645 29.552 1.00 86.00 151 LEU A O 1
ATOM 1123 N N . ARG A 1 152 ? -25.152 6.414 27.342 1.00 87.75 152 ARG A N 1
ATOM 1124 C CA . ARG A 1 152 ? -26.619 6.343 27.452 1.00 87.75 152 ARG A CA 1
ATOM 1125 C C . ARG A 1 152 ? -27.063 5.166 28.324 1.00 87.75 152 ARG A C 1
ATOM 1127 O O . ARG A 1 152 ? -27.883 5.350 29.222 1.00 87.75 152 ARG A O 1
ATOM 1134 N N . ALA A 1 153 ? -26.481 3.983 28.124 1.00 85.44 153 ALA A N 1
ATOM 1135 C CA . ALA A 1 153 ? -26.764 2.804 28.942 1.00 85.44 153 ALA A CA 1
ATOM 1136 C C . ALA A 1 153 ? -26.363 3.003 30.416 1.00 85.44 153 ALA A C 1
ATOM 1138 O O . ALA A 1 153 ? -27.118 2.647 31.319 1.00 85.44 153 ALA A O 1
ATOM 1139 N N . SER A 1 154 ? -25.206 3.622 30.671 1.00 78.62 154 SER A N 1
ATOM 1140 C CA . SER A 1 154 ? -24.743 3.964 32.022 1.00 78.62 154 SER A CA 1
ATOM 1141 C C . SER A 1 154 ? -25.694 4.923 32.743 1.00 78.62 154 SER A C 1
ATOM 1143 O O . SER A 1 154 ? -26.064 4.692 33.897 1.00 78.62 154 SER A O 1
ATOM 1145 N N . GLN A 1 155 ? -26.137 5.981 32.056 1.00 85.81 155 GLN A N 1
ATOM 1146 C CA . GLN A 1 155 ? -27.105 6.938 32.594 1.00 85.81 155 GLN A CA 1
ATOM 1147 C C . GLN A 1 155 ? -28.435 6.253 32.929 1.00 85.81 155 GLN A C 1
ATOM 1149 O O . GLN A 1 155 ? -28.963 6.453 34.024 1.00 85.81 155 GLN A O 1
ATOM 1154 N N . ALA A 1 156 ? -28.937 5.394 32.036 1.00 85.50 156 ALA A N 1
ATOM 1155 C CA . ALA A 1 156 ? -30.148 4.614 32.277 1.00 85.50 156 ALA A CA 1
ATOM 1156 C C . ALA A 1 156 ? -30.006 3.690 33.500 1.00 85.50 156 ALA A C 1
ATOM 1158 O O . ALA A 1 156 ? -30.874 3.689 34.373 1.00 85.50 156 ALA A O 1
ATOM 1159 N N . ALA A 1 157 ? -28.883 2.972 33.622 1.00 79.12 157 ALA A N 1
ATOM 1160 C CA . ALA A 1 157 ? -28.609 2.110 34.771 1.00 79.12 157 ALA A CA 1
ATOM 1161 C C . ALA A 1 157 ? -28.549 2.900 36.090 1.00 79.12 157 ALA A C 1
ATOM 1163 O O . ALA A 1 157 ? -29.080 2.449 37.106 1.00 79.12 157 ALA A O 1
ATOM 1164 N N . ARG A 1 158 ? -27.956 4.105 36.094 1.00 79.19 158 ARG A N 1
ATOM 1165 C CA . ARG A 1 158 ? -27.942 4.974 37.285 1.00 79.19 158 ARG A CA 1
ATOM 1166 C C . ARG A 1 158 ? -29.344 5.412 37.693 1.00 79.19 158 ARG A C 1
ATOM 1168 O O . ARG A 1 158 ? -29.642 5.345 38.880 1.00 79.19 158 ARG A O 1
ATOM 1175 N N . LEU A 1 159 ? -30.194 5.807 36.742 1.00 81.94 159 LEU A N 1
ATOM 1176 C CA . LEU A 1 159 ? -31.590 6.180 37.013 1.00 81.94 159 LEU A CA 1
ATOM 1177 C C . LEU A 1 159 ? -32.411 4.996 37.554 1.00 81.94 159 LEU A C 1
ATOM 1179 O O . LEU A 1 159 ? -33.222 5.142 38.471 1.00 81.94 159 LEU A O 1
ATOM 1183 N N . GLU A 1 160 ? -32.179 3.793 37.031 1.00 81.00 160 GLU A N 1
ATOM 1184 C CA . GLU A 1 160 ? -32.813 2.572 37.535 1.00 81.00 160 GLU A CA 1
ATOM 1185 C C . GLU A 1 160 ? -32.333 2.230 38.960 1.00 81.00 160 GLU A C 1
ATOM 1187 O O . GLU A 1 160 ? -33.107 1.787 39.806 1.00 81.00 160 GLU A O 1
ATOM 1192 N N . ILE A 1 161 ? -31.046 2.415 39.267 1.00 74.44 161 ILE A N 1
ATOM 1193 C CA . ILE A 1 161 ? -30.516 2.195 40.622 1.00 74.44 161 ILE A CA 1
ATOM 1194 C C . ILE A 1 161 ? -31.063 3.245 41.597 1.00 74.44 161 ILE A C 1
ATOM 1196 O O . ILE A 1 161 ? -31.526 2.873 42.672 1.00 74.44 161 ILE A O 1
ATOM 1200 N N . THR A 1 162 ? -31.058 4.533 41.242 1.00 75.31 162 THR A N 1
ATOM 1201 C CA . THR A 1 162 ? -31.546 5.605 42.127 1.00 75.31 162 THR A CA 1
ATOM 1202 C C . THR A 1 162 ? -33.037 5.459 42.423 1.00 75.31 162 THR A C 1
ATOM 1204 O O . THR A 1 162 ? -33.439 5.560 43.582 1.00 75.31 162 THR A O 1
ATOM 1207 N N . SER A 1 163 ? -33.855 5.135 41.415 1.00 79.00 163 SER A N 1
ATOM 1208 C CA . SER A 1 163 ? -35.285 4.852 41.613 1.00 79.00 163 SER A CA 1
ATOM 1209 C C . SER A 1 163 ? -35.531 3.628 42.503 1.00 79.00 163 SER A C 1
ATOM 1211 O O . SER A 1 163 ? -36.436 3.641 43.340 1.00 79.00 163 SER A O 1
ATOM 1213 N N . ARG A 1 164 ? -34.704 2.581 42.395 1.00 71.88 164 ARG A N 1
ATOM 1214 C CA . ARG A 1 164 ? -34.781 1.405 43.278 1.00 71.88 164 ARG A CA 1
ATOM 1215 C C . ARG A 1 164 ? -34.395 1.716 44.714 1.00 71.88 164 ARG A C 1
ATOM 1217 O O . ARG A 1 164 ? -35.133 1.326 45.611 1.00 71.88 164 ARG A O 1
ATOM 1224 N N . VAL A 1 165 ? -33.301 2.448 44.937 1.00 72.50 165 VAL A N 1
ATOM 1225 C CA . VAL A 1 165 ? -32.889 2.863 46.289 1.00 72.50 165 VAL A CA 1
ATOM 1226 C C . VAL A 1 165 ? -34.023 3.620 46.985 1.00 72.50 165 VAL A C 1
ATOM 1228 O O . VAL A 1 165 ? -34.284 3.370 48.159 1.00 72.50 165 VAL A O 1
ATOM 1231 N N . ALA A 1 166 ? -34.747 4.467 46.247 1.00 72.75 166 ALA A N 1
ATOM 1232 C CA . ALA A 1 166 ? -35.891 5.208 46.767 1.00 72.75 166 ALA A CA 1
ATOM 1233 C C . ALA A 1 166 ? -37.130 4.338 47.075 1.00 72.75 166 ALA A C 1
ATOM 1235 O O . ALA A 1 166 ? -37.907 4.696 47.954 1.00 72.75 166 ALA A O 1
ATOM 1236 N N . THR A 1 167 ? -37.337 3.217 46.372 1.00 75.06 167 THR A N 1
ATOM 1237 C CA . THR A 1 167 ? -38.589 2.427 46.442 1.00 75.06 167 THR A CA 1
ATOM 1238 C C . THR A 1 167 ? -38.471 1.084 47.167 1.00 75.06 167 THR A C 1
ATOM 1240 O O . THR A 1 167 ? -39.417 0.664 47.826 1.00 75.06 167 THR A O 1
ATOM 1243 N N . LYS A 1 168 ? -37.333 0.389 47.053 1.00 65.06 168 LYS A N 1
ATOM 1244 C CA . LYS A 1 168 ? -37.093 -0.978 47.566 1.00 65.06 168 LYS A CA 1
ATOM 1245 C C . LYS A 1 168 ? -35.880 -1.069 48.508 1.00 65.06 168 LYS A C 1
ATOM 1247 O O . LYS A 1 168 ? -35.490 -2.164 48.916 1.00 65.06 168 LYS A O 1
ATOM 1252 N N . GLY A 1 169 ? -35.270 0.068 48.851 1.00 66.19 169 GLY A N 1
ATOM 1253 C CA . GLY A 1 169 ? -34.018 0.126 49.608 1.00 66.19 169 GLY A CA 1
ATOM 1254 C C . GLY A 1 169 ? -32.808 -0.360 48.797 1.00 66.19 169 GLY A C 1
ATOM 1255 O O . GLY A 1 169 ? -32.842 -0.433 47.573 1.00 66.19 169 GLY A O 1
ATOM 1256 N N . LEU A 1 170 ? -31.710 -0.707 49.477 1.00 60.34 170 LEU A N 1
ATOM 1257 C CA . LEU A 1 170 ? -30.431 -1.119 48.862 1.00 60.34 170 LEU A CA 1
ATOM 1258 C C . LEU A 1 170 ? -30.432 -2.536 48.238 1.00 60.34 170 LEU A C 1
ATOM 1260 O O . LEU A 1 170 ? -29.369 -3.042 47.876 1.00 60.34 170 LEU A O 1
ATOM 1264 N N . ARG A 1 171 ? -31.584 -3.211 48.125 1.00 57.22 171 ARG A N 1
ATOM 1265 C CA . ARG A 1 171 ? -31.648 -4.587 47.600 1.00 57.22 171 ARG A CA 1
ATOM 1266 C C . ARG A 1 171 ? -31.664 -4.590 46.067 1.00 57.22 171 ARG A C 1
ATOM 1268 O O . ARG A 1 171 ? -32.412 -3.844 45.439 1.00 57.22 171 ARG A O 1
ATOM 1275 N N . GLY A 1 172 ? -30.802 -5.417 45.470 1.00 63.12 172 GLY A N 1
ATOM 1276 C CA . GLY A 1 172 ? -30.764 -5.657 44.024 1.00 63.12 172 GLY A CA 1
ATOM 1277 C C . GLY A 1 172 ? -31.878 -6.598 43.550 1.00 63.12 172 GLY A C 1
ATOM 1278 O O . GLY A 1 172 ? -32.722 -7.007 44.339 1.00 63.12 172 GLY A O 1
ATOM 1279 N N . ASN A 1 173 ? -31.868 -6.948 42.260 1.00 65.38 173 ASN A N 1
ATOM 1280 C CA . ASN A 1 173 ? -32.724 -8.020 41.745 1.00 65.38 173 ASN A CA 1
ATOM 1281 C C . ASN A 1 173 ? -32.154 -9.372 42.198 1.00 65.38 173 ASN A C 1
ATOM 1283 O O . ASN A 1 173 ? -30.955 -9.608 42.023 1.00 65.38 173 ASN A O 1
ATOM 1287 N N . ASP A 1 174 ? -33.002 -10.242 42.740 1.00 64.19 174 ASP A N 1
ATOM 1288 C CA . ASP A 1 174 ? -32.616 -11.613 43.067 1.00 64.19 174 ASP A CA 1
ATOM 1289 C C . ASP A 1 174 ? -32.338 -12.398 41.778 1.00 64.19 174 ASP A C 1
ATOM 1291 O O . ASP A 1 174 ? -33.039 -12.249 40.774 1.00 64.19 174 ASP A O 1
ATOM 1295 N N . VAL A 1 175 ? -31.288 -13.221 41.793 1.00 70.69 175 VAL A N 1
ATOM 1296 C CA . VAL A 1 175 ? -30.947 -14.110 40.677 1.00 70.69 175 VAL A CA 1
ATOM 1297 C C . VAL A 1 175 ? -31.485 -15.495 41.003 1.00 70.69 175 VAL A C 1
ATOM 1299 O O . VAL A 1 175 ? -31.011 -16.136 41.939 1.00 70.69 175 VAL A O 1
ATOM 1302 N N . ALA A 1 176 ? -32.472 -15.951 40.234 1.00 74.06 176 ALA A N 1
ATOM 1303 C CA . ALA A 1 176 ? -32.987 -17.312 40.319 1.00 74.06 176 ALA A CA 1
ATOM 1304 C C . ALA A 1 176 ? -32.170 -18.230 39.399 1.00 74.06 176 ALA A C 1
ATOM 1306 O O . ALA A 1 176 ? -31.991 -17.927 38.219 1.00 74.06 176 ALA A O 1
ATOM 1307 N N . VAL A 1 177 ? -31.672 -19.344 39.936 1.00 78.81 177 VAL A N 1
ATOM 1308 C CA . VAL A 1 177 ? -30.976 -20.383 39.168 1.00 78.81 177 VAL A CA 1
ATOM 1309 C C . VAL A 1 177 ? -31.561 -21.732 39.546 1.00 78.81 177 VAL A C 1
ATOM 1311 O O . VAL A 1 177 ? -31.694 -22.034 40.729 1.00 78.81 177 VAL A O 1
ATOM 1314 N N . THR A 1 178 ? -31.888 -22.536 38.541 1.00 81.38 178 THR A N 1
ATOM 1315 C CA . THR A 1 178 ? -32.409 -23.894 38.715 1.00 81.38 178 THR A CA 1
ATOM 1316 C C . THR A 1 178 ? -31.306 -24.891 38.373 1.00 81.38 178 THR A C 1
ATOM 1318 O O . THR A 1 178 ? -30.626 -24.734 37.359 1.00 81.38 178 THR A O 1
ATOM 1321 N N . MET A 1 179 ? -31.112 -25.902 39.220 1.00 82.75 179 MET A N 1
ATOM 1322 C CA . MET A 1 179 ? -30.151 -26.986 39.013 1.00 82.75 179 MET A CA 1
ATOM 1323 C C . MET A 1 179 ? -30.907 -28.308 38.980 1.00 82.75 179 MET A C 1
ATOM 1325 O O . MET A 1 179 ? -31.583 -28.643 39.945 1.00 82.75 179 MET A O 1
ATOM 1329 N N . THR A 1 180 ? -30.777 -29.057 37.889 1.00 86.56 180 THR A N 1
ATOM 1330 C CA . THR A 1 180 ? -31.264 -30.438 37.828 1.00 86.56 180 THR A CA 1
ATOM 1331 C C . THR A 1 180 ? -30.166 -31.360 38.334 1.00 86.56 180 THR A C 1
ATOM 1333 O O . THR A 1 180 ? -29.035 -31.295 37.852 1.00 86.56 180 THR A O 1
ATOM 1336 N N . VAL A 1 181 ? -30.497 -32.199 39.311 1.00 84.81 181 VAL A N 1
ATOM 1337 C CA . VAL A 1 181 ? -29.567 -33.145 39.931 1.00 84.81 181 VAL A CA 1
ATOM 1338 C C . VAL A 1 181 ? -30.025 -34.553 39.595 1.00 84.81 181 VAL A C 1
ATOM 1340 O O . VAL A 1 181 ? -31.172 -34.904 39.853 1.00 84.81 181 VAL A O 1
ATOM 1343 N N . THR A 1 182 ? -29.144 -35.355 39.002 1.00 86.88 182 THR A N 1
ATOM 1344 C CA . THR A 1 182 ? -29.421 -36.770 38.729 1.00 86.88 182 THR A CA 1
ATOM 1345 C C . THR A 1 182 ? -28.903 -37.651 39.864 1.00 86.88 182 THR A C 1
ATOM 1347 O O . THR A 1 182 ? -28.007 -37.262 40.617 1.00 86.88 182 THR A O 1
ATOM 1350 N N . SER A 1 183 ? -29.440 -38.868 39.975 1.00 82.25 183 SER A N 1
ATOM 1351 C CA . SER A 1 183 ? -28.967 -39.856 40.952 1.00 82.25 183 SER A CA 1
ATOM 1352 C C . SER A 1 183 ? -27.483 -40.181 40.767 1.00 82.25 183 SER A C 1
ATOM 1354 O O . SER A 1 183 ? -26.759 -40.270 41.750 1.00 82.25 183 SER A O 1
ATOM 1356 N N . GLU A 1 184 ? -27.012 -40.262 39.519 1.00 85.62 184 GLU A N 1
ATOM 1357 C CA . GLU A 1 184 ? -25.595 -40.472 39.189 1.00 85.62 184 GLU A CA 1
ATOM 1358 C C . GLU A 1 184 ? -24.710 -39.354 39.762 1.00 85.62 184 GLU A C 1
ATOM 1360 O O . GLU A 1 184 ? -23.722 -39.637 40.435 1.00 85.62 184 GLU A O 1
ATOM 1365 N N . MET A 1 185 ? -25.112 -38.085 39.605 1.00 84.62 185 MET A N 1
ATOM 1366 C CA . MET A 1 185 ? -24.374 -36.942 40.162 1.00 84.62 185 MET A CA 1
ATOM 1367 C C . MET A 1 185 ? -24.295 -36.977 41.695 1.00 84.62 185 MET A C 1
ATOM 1369 O O . MET A 1 185 ? -23.295 -36.540 42.266 1.00 84.62 185 MET A O 1
ATOM 1373 N N . LEU A 1 186 ? -25.337 -37.470 42.376 1.00 83.81 186 LEU A N 1
ATOM 1374 C CA . LEU A 1 186 ? -25.334 -37.640 43.833 1.00 83.81 186 LEU A CA 1
ATOM 1375 C C . LEU A 1 186 ? -24.401 -38.775 44.262 1.00 83.81 186 LEU A C 1
ATOM 1377 O O . LEU A 1 186 ? -23.642 -38.594 45.215 1.00 83.81 186 LEU A O 1
ATOM 1381 N N . THR A 1 187 ? -24.428 -39.910 43.557 1.00 83.19 187 THR A N 1
ATOM 1382 C CA . THR A 1 187 ? -23.547 -41.053 43.831 1.00 83.19 187 THR A CA 1
ATOM 1383 C C . THR A 1 187 ? -22.081 -40.667 43.655 1.00 83.19 187 THR A C 1
ATOM 1385 O O . THR A 1 187 ? -21.289 -40.849 44.577 1.00 83.19 187 THR A O 1
ATOM 1388 N N . GLU A 1 188 ? -21.732 -40.033 42.535 1.00 85.31 188 GLU A N 1
ATOM 1389 C CA . GLU A 1 188 ? -20.368 -39.560 42.275 1.00 85.31 188 GLU A CA 1
ATOM 1390 C C . GLU A 1 188 ? -19.908 -38.527 43.316 1.00 85.31 188 GLU A C 1
ATOM 1392 O O . GLU A 1 188 ? -18.777 -38.576 43.808 1.00 85.31 188 GLU A O 1
ATOM 1397 N N . ALA A 1 189 ? -20.782 -37.589 43.696 1.00 85.69 189 ALA A N 1
ATOM 1398 C CA . ALA A 1 189 ? -20.459 -36.583 44.702 1.00 85.69 189 ALA A CA 1
ATOM 1399 C C . ALA A 1 189 ? -20.262 -37.183 46.100 1.00 85.69 189 ALA A C 1
ATOM 1401 O O . ALA A 1 189 ? -19.442 -36.659 46.860 1.00 85.69 189 ALA A O 1
ATOM 1402 N N . LEU A 1 190 ? -20.996 -38.248 46.433 1.00 83.81 190 LEU A N 1
ATOM 1403 C CA . LEU A 1 190 ? -20.864 -38.988 47.684 1.00 83.81 190 LEU A CA 1
ATOM 1404 C C . LEU A 1 190 ? -19.529 -39.735 47.725 1.00 83.81 190 LEU A C 1
ATOM 1406 O O . LEU A 1 190 ? -18.750 -39.532 48.654 1.00 83.81 190 LEU A O 1
ATOM 1410 N N . GLU A 1 191 ? -19.221 -40.509 46.683 1.00 82.38 191 GLU A N 1
ATOM 1411 C CA . GLU A 1 191 ? -17.951 -41.232 46.551 1.00 82.38 191 GLU A CA 1
ATOM 1412 C C . GLU A 1 191 ? -16.746 -40.287 46.643 1.00 82.38 191 GLU A C 1
ATOM 1414 O O . GLU A 1 191 ? -15.794 -40.549 47.383 1.00 82.38 191 GLU A O 1
ATOM 1419 N N . ALA A 1 192 ? -16.811 -39.141 45.961 1.00 83.25 192 ALA A N 1
ATOM 1420 C CA . ALA A 1 192 ? -15.747 -38.142 45.981 1.00 83.25 192 ALA A CA 1
ATOM 1421 C C . ALA A 1 192 ? -15.557 -37.472 47.357 1.00 83.25 192 ALA A C 1
ATOM 1423 O O . ALA A 1 192 ? -14.448 -37.044 47.684 1.00 83.25 192 ALA A O 1
ATOM 1424 N N . GLN A 1 193 ? -16.618 -37.346 48.161 1.00 81.94 193 GLN A N 1
ATOM 1425 C CA . GLN A 1 193 ? -16.589 -36.634 49.447 1.00 81.94 193 GLN A CA 1
ATOM 1426 C C . GLN A 1 193 ? -16.392 -37.563 50.657 1.00 81.94 193 GLN A C 1
ATOM 1428 O O . GLN A 1 193 ? -15.979 -37.086 51.715 1.00 81.94 193 GLN A O 1
ATOM 1433 N N . SER A 1 194 ? -16.607 -38.874 50.512 1.00 76.62 194 SER A N 1
ATOM 1434 C CA . SER A 1 194 ? -16.516 -39.862 51.601 1.00 76.62 194 SER A CA 1
ATOM 1435 C C . SER A 1 194 ? -15.088 -40.257 52.035 1.00 76.62 194 SER A C 1
ATOM 1437 O O . SER A 1 194 ? -14.933 -41.003 53.003 1.00 76.62 194 SER A O 1
ATOM 1439 N N . GLY A 1 195 ? -14.036 -39.711 51.412 1.00 66.06 195 GLY A N 1
ATOM 1440 C CA . GLY A 1 195 ? -12.629 -39.926 51.792 1.00 66.06 195 GLY A CA 1
ATOM 1441 C C . GLY A 1 195 ? -12.076 -41.331 51.465 1.00 66.06 195 GLY A C 1
ATOM 1442 O O . GLY A 1 195 ? -12.839 -42.252 51.170 1.00 66.06 195 GLY A O 1
ATOM 1443 N N . PRO A 1 196 ? -10.740 -41.531 51.487 1.00 57.72 196 PRO A N 1
ATOM 1444 C CA . PRO A 1 196 ? -10.128 -42.815 51.143 1.00 57.72 196 PRO A CA 1
ATOM 1445 C C . PRO A 1 196 ? -10.475 -43.872 52.201 1.00 57.72 196 PRO A C 1
ATOM 1447 O O . PRO A 1 196 ? -9.968 -43.823 53.319 1.00 57.72 196 PRO A O 1
ATOM 1450 N N . GLY A 1 197 ? -11.351 -44.814 51.841 1.00 61.34 197 GLY A N 1
ATOM 1451 C CA . GLY A 1 197 ? -11.763 -45.933 52.697 1.00 61.34 197 GLY A CA 1
ATOM 1452 C C . GLY A 1 197 ? -13.267 -46.051 52.966 1.00 61.34 197 GLY A C 1
ATOM 1453 O O . GLY A 1 197 ? -13.665 -47.030 53.584 1.00 61.34 197 GLY A O 1
ATOM 1454 N N . GLY A 1 198 ? -14.108 -45.110 52.511 1.00 59.25 198 GLY A N 1
ATOM 1455 C CA . GLY A 1 198 ? -15.578 -45.265 52.496 1.00 59.25 198 GLY A CA 1
ATOM 1456 C C . GLY A 1 198 ? -16.268 -45.428 53.861 1.00 59.25 198 GLY A C 1
ATOM 1457 O O . GLY A 1 198 ? -17.461 -45.703 53.915 1.00 59.25 198 GLY A O 1
ATOM 1458 N N . GLU A 1 199 ? -15.546 -45.254 54.969 1.00 54.38 199 GLU A N 1
ATOM 1459 C CA . GLU A 1 199 ? -16.029 -45.604 56.313 1.00 54.38 199 GLU A CA 1
ATOM 1460 C C . GLU A 1 199 ? -16.993 -44.557 56.911 1.00 54.38 199 GLU A C 1
ATOM 1462 O O . GLU A 1 199 ? -17.650 -44.809 57.919 1.00 54.38 199 GLU A O 1
ATOM 1467 N N . LYS A 1 200 ? -17.134 -43.380 56.280 1.00 61.19 200 LYS A N 1
ATOM 1468 C CA . LYS A 1 200 ? -18.110 -42.352 56.675 1.00 61.19 200 LYS A CA 1
ATOM 1469 C C . LYS A 1 200 ? -19.202 -42.188 55.621 1.00 61.19 200 LYS A C 1
ATOM 1471 O O . LYS A 1 200 ? -18.976 -41.616 54.553 1.00 61.19 200 LYS A O 1
ATOM 1476 N N . VAL A 1 201 ? -20.404 -42.639 55.975 1.00 66.19 201 VAL A N 1
ATOM 1477 C CA . VAL A 1 201 ? -21.644 -42.314 55.263 1.00 66.19 201 VAL A CA 1
ATOM 1478 C C . VAL A 1 201 ? -21.952 -40.840 55.521 1.00 66.19 201 VAL A C 1
ATOM 1480 O O . VAL A 1 201 ? -22.083 -40.421 56.671 1.00 66.19 201 VAL A O 1
ATOM 1483 N N . LEU A 1 202 ? -21.993 -40.035 54.461 1.00 71.62 202 LEU A N 1
ATOM 1484 C CA . LEU A 1 202 ? -22.358 -38.624 54.550 1.00 71.62 202 LEU A CA 1
ATOM 1485 C C . LEU A 1 202 ? -23.863 -38.482 54.317 1.00 71.62 202 LEU A C 1
ATOM 1487 O O . LEU A 1 202 ? -24.357 -38.888 53.274 1.00 71.62 202 LEU A O 1
ATOM 1491 N N . ASP A 1 203 ? -24.575 -37.830 55.237 1.00 80.75 203 ASP A N 1
ATOM 1492 C CA . ASP A 1 203 ? -26.004 -37.511 55.059 1.00 80.75 203 ASP A CA 1
ATOM 1493 C C . ASP A 1 203 ? -26.234 -36.365 54.057 1.00 80.75 203 ASP A C 1
ATOM 1495 O O . ASP A 1 203 ? -27.348 -36.136 53.579 1.00 80.75 203 ASP A O 1
ATOM 1499 N N . ARG A 1 204 ? -25.176 -35.603 53.748 1.00 84.94 204 ARG A N 1
ATOM 1500 C CA . ARG A 1 204 ? -25.206 -34.476 52.814 1.00 84.94 204 ARG A CA 1
ATOM 1501 C C . ARG A 1 204 ? -24.005 -34.485 51.887 1.00 84.94 204 ARG A C 1
ATOM 1503 O O . ARG A 1 204 ? -22.870 -34.624 52.338 1.00 84.94 204 ARG A O 1
ATOM 1510 N N . VAL A 1 205 ? -24.266 -34.207 50.618 1.00 87.44 205 VAL A N 1
ATOM 1511 C CA . VAL A 1 205 ? -23.252 -33.963 49.593 1.00 87.44 205 VAL A CA 1
ATOM 1512 C C . VAL A 1 205 ? -23.336 -32.521 49.126 1.00 87.44 205 VAL A C 1
ATOM 1514 O O . VAL A 1 205 ? -24.411 -31.930 49.041 1.00 87.44 205 VAL A O 1
ATOM 1517 N N . THR A 1 206 ? -22.186 -31.919 48.846 1.00 89.06 206 THR A N 1
ATOM 1518 C CA . THR A 1 206 ? -22.145 -30.558 48.310 1.00 89.06 206 THR A CA 1
ATOM 1519 C C . THR A 1 206 ? -21.971 -30.605 46.801 1.00 89.06 206 THR A C 1
ATOM 1521 O O . THR A 1 206 ? -20.954 -31.113 46.329 1.00 89.06 206 THR A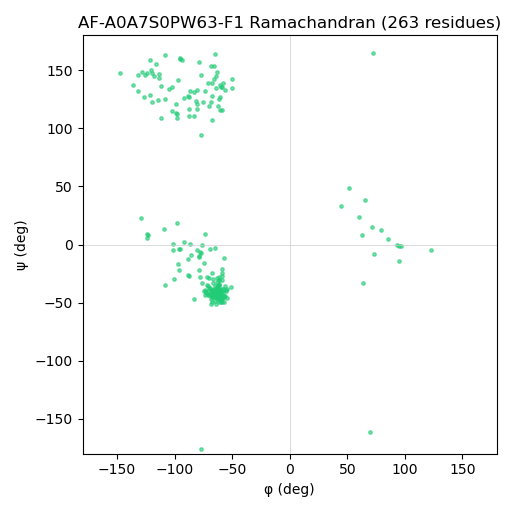 O 1
ATOM 1524 N N . LEU A 1 207 ? -22.917 -30.030 46.053 1.00 88.50 207 LEU A N 1
ATOM 1525 C CA . LEU A 1 207 ? -22.803 -29.862 44.604 1.00 88.50 207 LEU A CA 1
ATOM 1526 C C . LEU A 1 207 ? -22.421 -28.417 44.238 1.00 88.50 207 LEU A C 1
ATOM 1528 O O . LEU A 1 207 ? -22.959 -27.462 44.811 1.00 88.50 207 LEU A O 1
ATOM 1532 N N . PRO A 1 208 ? -21.476 -28.216 43.302 1.00 88.69 208 PRO A N 1
ATOM 1533 C CA . PRO A 1 208 ? -21.117 -26.889 42.824 1.00 88.69 208 PRO A CA 1
ATOM 1534 C C . PRO A 1 208 ? -22.123 -26.391 41.776 1.00 88.69 208 PRO A C 1
ATOM 1536 O O . PRO A 1 208 ? -22.186 -26.916 40.668 1.00 88.69 208 PRO A O 1
ATOM 1539 N N . LEU A 1 209 ? -22.840 -25.310 42.080 1.00 88.06 209 LEU A N 1
ATOM 1540 C CA . LEU A 1 209 ? -23.694 -24.603 41.128 1.00 88.06 209 LEU A CA 1
ATOM 1541 C C . LEU A 1 209 ? -22.992 -23.337 40.638 1.00 88.06 209 LEU A C 1
ATOM 1543 O O . LEU A 1 209 ? -22.744 -22.405 41.406 1.00 88.06 209 LEU A O 1
ATOM 1547 N N . ARG A 1 210 ? -22.671 -23.279 39.344 1.00 87.25 210 ARG A N 1
ATOM 1548 C CA . ARG A 1 210 ? -22.134 -22.061 38.727 1.00 87.25 210 ARG A CA 1
ATOM 1549 C C . ARG A 1 210 ? -23.273 -21.106 38.402 1.00 87.25 210 ARG A C 1
ATOM 1551 O O . ARG A 1 210 ? -24.156 -21.441 37.622 1.00 87.25 210 ARG A O 1
ATOM 1558 N N . THR A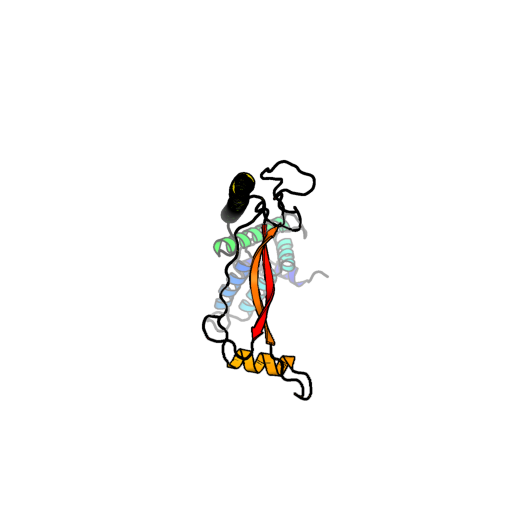 1 211 ? -23.222 -19.908 38.968 1.00 84.81 211 THR A N 1
ATOM 1559 C CA . THR A 1 211 ? -24.194 -18.843 38.714 1.00 84.81 211 THR A CA 1
ATOM 1560 C C . THR A 1 211 ? -23.468 -17.585 38.271 1.00 84.81 211 THR A C 1
ATOM 1562 O O . THR A 1 211 ? -22.354 -17.309 38.715 1.00 84.81 211 THR A O 1
ATOM 1565 N N . THR A 1 212 ? -24.086 -16.808 37.388 1.00 84.38 212 THR A N 1
ATOM 1566 C CA . THR A 1 212 ? -23.559 -15.504 36.980 1.00 84.38 212 THR A CA 1
ATOM 1567 C C . THR A 1 212 ? -24.439 -14.422 37.580 1.00 84.38 212 THR A C 1
ATOM 1569 O O . THR A 1 212 ? -25.654 -14.435 37.409 1.00 84.38 212 THR A O 1
ATOM 1572 N N . THR A 1 213 ? -23.828 -13.491 38.309 1.00 83.19 213 THR A N 1
ATOM 1573 C CA . THR A 1 213 ? -24.530 -12.361 38.926 1.00 83.19 213 THR A CA 1
ATOM 1574 C C . THR A 1 213 ? -23.841 -11.052 38.556 1.00 83.19 213 THR A C 1
ATOM 1576 O O . THR A 1 213 ? -22.625 -11.000 38.349 1.00 83.19 213 THR A O 1
ATOM 1579 N N . ALA A 1 214 ? -24.618 -9.976 38.450 1.00 81.50 214 ALA A N 1
ATOM 1580 C CA . ALA A 1 214 ? -24.083 -8.649 38.184 1.00 81.50 214 ALA A CA 1
ATOM 1581 C C . ALA A 1 214 ? -23.611 -8.007 39.496 1.00 81.50 214 ALA A C 1
ATOM 1583 O O . ALA A 1 214 ? -24.425 -7.622 40.337 1.00 81.50 214 ALA A O 1
ATOM 1584 N N . VAL A 1 215 ? -22.297 -7.854 39.653 1.00 83.56 215 VAL A N 1
ATOM 1585 C CA . VAL A 1 215 ? -21.680 -7.204 40.820 1.00 83.56 215 VAL A CA 1
ATOM 1586 C C . VAL A 1 215 ? -21.117 -5.840 40.446 1.00 83.56 215 VAL A C 1
ATOM 1588 O O . VAL A 1 215 ? -20.888 -5.556 39.269 1.00 83.56 215 VAL A O 1
ATOM 1591 N N . ASN A 1 216 ? -20.848 -4.989 41.437 1.00 83.50 216 ASN A N 1
ATOM 1592 C CA . ASN A 1 216 ? -20.184 -3.711 41.189 1.00 83.50 216 ASN A CA 1
ATOM 1593 C C . ASN A 1 216 ? -18.816 -3.927 40.525 1.00 83.50 216 ASN A C 1
ATOM 1595 O O . ASN A 1 216 ? -18.053 -4.834 40.870 1.00 83.50 216 ASN A O 1
ATOM 1599 N N . CYS A 1 217 ? -18.508 -3.081 39.546 1.00 85.62 217 CYS A N 1
ATOM 1600 C CA . CYS A 1 217 ? -17.223 -3.093 38.870 1.00 85.62 217 CYS A CA 1
ATOM 1601 C C . CYS A 1 217 ? -16.110 -2.790 39.872 1.00 85.62 217 CYS A C 1
ATOM 1603 O O . CYS A 1 217 ? -16.035 -1.683 40.381 1.00 85.62 217 CYS A O 1
ATOM 1605 N N . SER A 1 218 ? -15.176 -3.719 40.060 1.00 87.56 218 SER A N 1
ATOM 1606 C CA . SER A 1 218 ? -14.090 -3.577 41.044 1.00 87.56 218 SER A CA 1
ATOM 1607 C C . SER A 1 218 ? -13.083 -2.448 40.773 1.00 87.56 218 SER A C 1
ATOM 1609 O O . SER A 1 218 ? -12.087 -2.358 41.475 1.00 87.56 218 SER A O 1
ATOM 1611 N N . LYS A 1 219 ? -13.213 -1.717 39.657 1.00 86.69 219 LYS A N 1
ATOM 1612 C CA . LYS A 1 219 ? -12.317 -0.600 39.310 1.00 86.69 219 LYS A CA 1
ATOM 1613 C C . LYS A 1 219 ? -12.939 0.756 39.626 1.00 86.69 219 LYS A C 1
ATOM 1615 O O . LYS A 1 219 ? -12.218 1.714 39.840 1.00 86.69 219 LYS A O 1
ATOM 1620 N N . CYS A 1 220 ? -14.262 0.850 39.573 1.00 85.44 220 CYS A N 1
ATOM 1621 C CA . CYS A 1 220 ? -14.980 2.089 39.850 1.00 85.44 220 CYS A CA 1
ATOM 1622 C C . CYS A 1 220 ? -16.010 1.908 40.958 1.00 85.44 220 CYS A C 1
ATOM 1624 O O . CYS A 1 220 ? -16.867 2.758 41.090 1.00 85.44 220 CYS A O 1
ATOM 1626 N N . ASP A 1 221 ? -16.018 0.776 41.657 1.00 82.62 221 ASP A N 1
ATOM 1627 C CA . ASP A 1 221 ? -16.935 0.405 42.738 1.00 82.62 221 ASP A CA 1
ATOM 1628 C C . ASP A 1 221 ? -18.422 0.709 42.502 1.00 82.62 221 ASP A C 1
ATOM 1630 O O . ASP A 1 221 ? -19.180 0.972 43.430 1.00 82.62 221 ASP A O 1
ATOM 1634 N N . GLY A 1 222 ? -18.873 0.619 41.247 1.00 78.12 222 GLY A N 1
ATOM 1635 C CA . GLY A 1 222 ? -20.269 0.889 40.885 1.00 78.12 222 GLY A CA 1
ATOM 1636 C C . GLY A 1 222 ? -20.553 2.311 40.402 1.00 78.12 222 GLY A C 1
ATOM 1637 O O . GLY A 1 222 ? -21.678 2.596 40.007 1.00 78.12 222 GLY A O 1
ATOM 1638 N N . TRP A 1 223 ? -19.555 3.190 40.363 1.00 77.25 223 TRP A N 1
ATOM 1639 C CA . TRP A 1 223 ? -19.713 4.571 39.902 1.00 77.25 223 TRP A CA 1
ATOM 1640 C C . TRP A 1 223 ? -19.750 4.698 38.375 1.00 77.25 223 TRP A C 1
ATOM 1642 O O . TRP A 1 223 ? -20.263 5.680 37.851 1.00 77.25 223 TRP A O 1
ATOM 1652 N N . GLY A 1 224 ? -19.206 3.717 37.645 1.00 77.81 224 GLY A N 1
ATOM 1653 C CA . GLY A 1 224 ? -19.161 3.722 36.173 1.00 77.81 224 GLY A CA 1
ATOM 1654 C C . GLY A 1 224 ? -18.152 4.710 35.578 1.00 77.81 224 GLY A C 1
ATOM 1655 O O . GLY A 1 224 ? -17.854 4.648 34.389 1.00 77.81 224 GLY A O 1
ATOM 1656 N N . GLU A 1 225 ? -17.556 5.559 36.406 1.00 85.88 225 GLU A N 1
ATOM 1657 C CA . GLU A 1 225 ? -16.621 6.605 36.010 1.00 85.88 225 GLU A CA 1
ATOM 1658 C C . GLU A 1 225 ? -15.164 6.147 36.132 1.00 85.88 225 GLU A C 1
ATOM 1660 O O . GLU A 1 225 ? -14.824 5.160 36.795 1.00 85.88 225 GLU A O 1
ATOM 1665 N N . LYS A 1 226 ? -14.285 6.847 35.425 1.00 82.00 226 LYS A N 1
ATOM 1666 C CA . LYS A 1 226 ? -12.843 6.712 35.562 1.00 82.00 226 LYS A CA 1
ATOM 1667 C C . LYS A 1 226 ? -12.420 7.307 36.909 1.00 82.00 226 LYS A C 1
ATOM 1669 O O . LYS A 1 226 ? -12.904 8.360 37.305 1.00 82.00 226 LYS A O 1
ATOM 1674 N N . GLU A 1 227 ? -11.499 6.627 37.580 1.00 76.88 227 GLU A N 1
ATOM 1675 C CA . GLU A 1 227 ? -10.938 7.041 38.868 1.00 76.88 227 GLU A CA 1
ATOM 1676 C C . GLU A 1 227 ? -10.448 8.501 38.842 1.00 76.88 227 GLU A C 1
ATOM 1678 O O . GLU A 1 227 ? -9.807 8.923 37.874 1.00 76.88 227 GLU A O 1
ATOM 1683 N N . GLY A 1 228 ? -10.783 9.268 39.886 1.00 76.75 228 GLY A N 1
ATOM 1684 C CA . GLY A 1 228 ? -10.449 10.694 40.007 1.00 76.75 228 GLY A CA 1
ATOM 1685 C C . GLY A 1 228 ? -11.429 11.665 39.331 1.00 76.75 228 GLY A C 1
ATOM 1686 O O . GLY A 1 228 ? -11.180 12.870 39.329 1.00 76.75 228 GLY A O 1
ATOM 1687 N N . HIS A 1 229 ? -12.538 11.175 38.772 1.00 72.38 229 HIS A N 1
ATOM 1688 C CA . HIS A 1 229 ? -13.608 11.999 38.209 1.00 72.38 229 HIS A CA 1
ATOM 1689 C C . HIS A 1 229 ? -14.940 11.729 38.921 1.00 72.38 229 HIS A C 1
ATOM 1691 O O . HIS A 1 229 ? -15.155 10.632 39.428 1.00 72.38 229 HIS A O 1
ATOM 1697 N N . TRP A 1 230 ? -15.790 12.760 38.972 1.00 67.88 230 TRP A N 1
ATOM 1698 C CA . TRP A 1 230 ? -17.083 12.751 39.676 1.00 67.88 230 TRP A CA 1
ATOM 1699 C C . TRP A 1 230 ? -18.265 13.097 38.757 1.00 67.88 230 TRP A C 1
ATOM 1701 O O . TRP A 1 230 ? -19.380 13.341 39.221 1.00 67.88 230 TRP A O 1
ATOM 1711 N N . THR A 1 231 ? -18.008 13.195 37.450 1.00 71.88 231 THR A N 1
ATOM 1712 C CA . THR A 1 231 ? -19.011 13.488 36.429 1.00 71.88 231 THR A CA 1
ATOM 1713 C C . THR A 1 231 ? -18.978 12.431 35.331 1.00 71.88 231 THR A C 1
ATOM 1715 O O . THR A 1 231 ? -17.947 12.154 34.710 1.00 71.88 231 THR A O 1
ATOM 1718 N N . LEU A 1 232 ? -20.149 11.855 35.055 1.00 70.00 232 LEU A N 1
ATOM 1719 C CA . LEU A 1 232 ? -20.326 10.866 34.000 1.00 70.00 232 LEU A CA 1
ATOM 1720 C C . LEU A 1 232 ? -20.358 11.553 32.634 1.00 70.00 232 LEU A C 1
ATOM 1722 O O . LEU A 1 232 ? -21.401 12.012 32.168 1.00 70.00 232 LEU A O 1
ATOM 1726 N N . ALA A 1 233 ? -19.193 11.607 32.003 1.00 77.00 233 ALA A N 1
ATOM 1727 C CA . ALA A 1 233 ? -18.998 12.127 30.659 1.00 77.00 233 ALA A CA 1
ATOM 1728 C C . ALA A 1 233 ? -18.399 11.057 29.738 1.00 77.00 233 ALA A C 1
ATOM 1730 O O . ALA A 1 233 ? -17.780 10.089 30.188 1.00 77.00 233 ALA A O 1
ATOM 1731 N N . LEU A 1 234 ? -18.575 11.247 28.430 1.00 77.50 234 LEU A N 1
ATOM 1732 C CA . LEU A 1 234 ? -18.170 10.302 27.385 1.00 77.50 234 LEU A CA 1
ATOM 1733 C C . LEU A 1 234 ? -16.680 9.914 27.460 1.00 77.50 234 LEU A C 1
ATOM 1735 O O . LEU A 1 234 ? -16.304 8.765 27.232 1.00 77.50 234 LEU A O 1
ATOM 1739 N N . ASP A 1 235 ? -15.818 10.874 27.785 1.00 82.31 235 ASP A N 1
ATOM 1740 C CA . ASP A 1 235 ? -14.370 10.706 27.920 1.00 82.31 235 ASP A CA 1
ATOM 1741 C C . ASP A 1 235 ? -13.943 10.212 29.315 1.00 82.31 235 ASP A C 1
ATOM 1743 O O . ASP A 1 235 ? -12.780 9.847 29.514 1.00 82.31 235 ASP A O 1
ATOM 1747 N N . LYS A 1 236 ? -14.876 10.174 30.275 1.00 87.12 236 LYS A N 1
ATOM 1748 C CA . LYS A 1 236 ? -14.655 9.786 31.676 1.00 87.12 236 LYS A CA 1
ATOM 1749 C C . LYS A 1 236 ? -15.274 8.438 32.042 1.00 87.12 236 LYS A C 1
ATOM 1751 O O . LYS A 1 236 ? -15.333 8.103 33.220 1.00 87.12 236 LYS A O 1
ATOM 1756 N N . LEU A 1 237 ? -15.703 7.634 31.070 1.00 84.44 237 LEU A N 1
ATOM 1757 C CA . LEU A 1 237 ? -16.216 6.289 31.338 1.00 84.44 237 LEU A CA 1
ATOM 1758 C C . LEU A 1 237 ? -15.119 5.361 31.889 1.00 84.44 237 LEU A C 1
ATOM 1760 O O . LEU A 1 237 ? -13.962 5.385 31.457 1.00 84.44 237 LEU A O 1
ATOM 1764 N N . CYS A 1 238 ? -15.489 4.496 32.833 1.00 85.75 238 CYS A N 1
ATOM 1765 C CA . CYS A 1 238 ? -14.600 3.473 33.370 1.00 85.75 238 CYS A CA 1
ATOM 1766 C C . CYS A 1 238 ? -14.155 2.512 32.259 1.00 85.75 238 CYS A C 1
ATOM 1768 O O . CYS A 1 238 ? -14.979 1.851 31.634 1.00 85.75 238 CYS A O 1
ATOM 1770 N N . VAL A 1 239 ? -12.842 2.342 32.082 1.00 86.19 239 VAL A N 1
ATOM 1771 C CA . VAL A 1 239 ? -12.263 1.456 31.050 1.00 86.19 239 VAL A CA 1
ATOM 1772 C C . VAL A 1 239 ? -12.662 -0.017 31.239 1.00 86.19 239 VAL A C 1
ATOM 1774 O O . VAL A 1 239 ? -12.718 -0.763 30.270 1.00 86.19 239 VAL A O 1
ATOM 1777 N N . LYS A 1 240 ? -12.946 -0.447 32.479 1.00 86.12 240 LYS A N 1
ATOM 1778 C CA . LYS A 1 240 ? -13.236 -1.855 32.799 1.00 86.12 240 LYS A CA 1
ATOM 1779 C C . LYS A 1 240 ? -14.689 -2.249 32.534 1.00 86.12 240 LYS A C 1
ATOM 1781 O O . LYS A 1 240 ? -14.927 -3.299 31.958 1.00 86.12 240 LYS A O 1
ATOM 1786 N N . CYS A 1 241 ? -15.648 -1.432 32.971 1.00 83.50 241 CYS A N 1
ATOM 1787 C CA . CYS A 1 241 ? -17.078 -1.707 32.769 1.00 83.50 241 CYS A CA 1
ATOM 1788 C C . CYS A 1 241 ? -17.696 -0.899 31.623 1.00 83.50 241 CYS A C 1
ATOM 1790 O O . CYS A 1 241 ? -18.894 -0.989 31.400 1.00 83.50 241 CYS A O 1
ATOM 1792 N N . GLY A 1 242 ? -16.925 -0.057 30.931 1.00 80.94 242 GLY A N 1
ATOM 1793 C CA . GLY A 1 242 ? -17.434 0.801 29.861 1.00 80.94 242 GLY A CA 1
ATOM 1794 C C . GLY A 1 242 ? -18.512 1.787 30.313 1.00 80.94 242 GLY A C 1
ATOM 1795 O O . GLY A 1 242 ? -19.328 2.187 29.500 1.00 80.94 242 GLY A O 1
ATOM 1796 N N . GLY A 1 243 ? -18.571 2.146 31.598 1.00 81.75 243 GLY A N 1
ATOM 1797 C CA . GLY A 1 243 ? -19.665 2.955 32.144 1.00 81.75 243 GLY A CA 1
ATOM 1798 C C . GLY A 1 243 ? -20.802 2.160 32.773 1.00 81.75 243 GLY A C 1
ATOM 1799 O O . GLY A 1 243 ? -21.574 2.729 33.530 1.00 81.75 243 GLY A O 1
ATOM 1800 N N . MET A 1 244 ? -20.896 0.849 32.559 1.00 77.31 244 MET A N 1
ATOM 1801 C CA . MET A 1 244 ? -22.063 0.058 32.978 1.00 77.31 244 MET A CA 1
ATOM 1802 C C . MET A 1 244 ? -22.222 -0.104 34.498 1.00 77.31 244 MET A C 1
ATOM 1804 O O . MET A 1 244 ? -23.203 -0.696 34.940 1.00 77.31 244 MET A O 1
ATOM 1808 N N . CYS A 1 245 ? -21.278 0.398 35.305 1.00 77.62 245 CYS A N 1
ATOM 1809 C CA . CYS A 1 245 ? -21.222 0.320 36.773 1.00 77.62 245 CYS A CA 1
ATOM 1810 C C . CYS A 1 245 ? -21.082 -1.103 37.341 1.00 77.62 245 CYS A C 1
ATOM 1812 O O . CYS A 1 245 ? -20.410 -1.304 38.353 1.00 77.62 245 CYS A O 1
ATOM 1814 N N . ARG A 1 246 ? -21.656 -2.103 36.678 1.00 82.75 246 ARG A N 1
ATOM 1815 C CA . ARG A 1 246 ? -21.618 -3.512 37.036 1.00 82.75 246 ARG A CA 1
ATOM 1816 C C . ARG A 1 24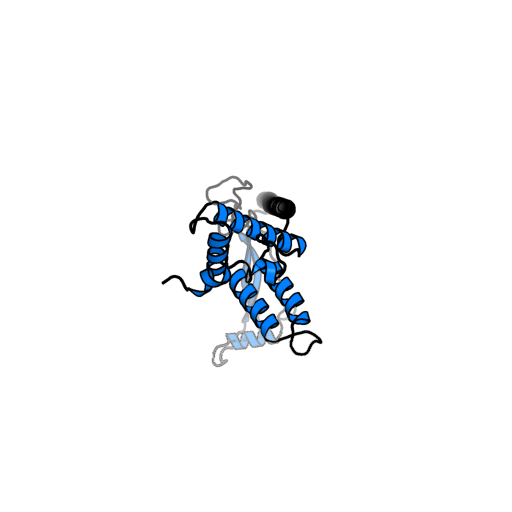6 ? -20.897 -4.333 35.981 1.00 82.75 246 ARG A C 1
ATOM 1818 O O . ARG A 1 246 ? -20.787 -3.943 34.822 1.00 82.75 246 ARG A O 1
ATOM 1825 N N . VAL A 1 247 ? -20.375 -5.464 36.425 1.00 85.44 247 VAL A N 1
ATOM 1826 C CA . VAL A 1 247 ? -19.779 -6.495 35.580 1.00 85.44 247 VAL A CA 1
ATOM 1827 C C . VAL A 1 247 ? -20.358 -7.837 35.990 1.00 85.44 247 VAL A C 1
ATOM 1829 O O . VAL A 1 247 ? -20.642 -8.067 37.169 1.00 85.44 247 VAL A O 1
ATOM 1832 N N . GLU A 1 248 ? -20.531 -8.723 35.022 1.00 86.69 248 GLU A N 1
ATOM 1833 C CA . GLU A 1 248 ? -20.900 -10.101 35.306 1.00 86.69 248 GLU A CA 1
ATOM 1834 C C . GLU A 1 248 ? -19.740 -10.800 36.014 1.00 86.69 248 GLU A C 1
ATOM 1836 O O . GLU A 1 248 ? -18.589 -10.764 35.569 1.00 86.69 248 GLU A O 1
ATOM 1841 N N . ARG A 1 249 ? -20.039 -11.421 37.153 1.00 84.31 249 ARG A N 1
ATOM 1842 C CA . ARG A 1 249 ? -19.138 -12.361 37.806 1.00 84.31 249 ARG A CA 1
ATOM 1843 C C . ARG A 1 249 ? -19.830 -13.697 37.941 1.00 84.31 249 ARG A C 1
ATOM 1845 O O . ARG A 1 249 ? -20.920 -13.792 38.503 1.00 84.31 249 ARG A O 1
ATOM 1852 N N . THR A 1 250 ? -19.135 -14.726 37.485 1.00 87.06 250 THR A N 1
ATOM 1853 C CA . THR A 1 250 ? -19.505 -16.102 37.771 1.00 87.06 250 THR A CA 1
ATOM 1854 C C . THR A 1 250 ? -18.991 -16.465 39.157 1.00 87.06 250 THR A C 1
ATOM 1856 O O . THR A 1 250 ? -17.799 -16.341 39.440 1.00 87.06 250 THR A O 1
ATOM 1859 N N . ALA A 1 251 ? -19.892 -16.900 40.025 1.00 83.94 251 ALA A N 1
ATOM 1860 C CA . ALA A 1 251 ? -19.577 -17.475 41.319 1.00 83.94 251 ALA A CA 1
ATOM 1861 C C . ALA A 1 251 ? -19.987 -18.949 41.308 1.00 83.94 251 ALA A C 1
ATOM 1863 O O . ALA A 1 251 ? -20.951 -19.337 40.652 1.00 83.94 251 ALA A O 1
ATOM 1864 N N . THR A 1 252 ? -19.239 -19.787 42.021 1.00 88.00 252 THR A N 1
ATOM 1865 C CA . THR A 1 252 ? -19.685 -21.154 42.300 1.00 88.00 252 THR A CA 1
ATOM 1866 C C . THR A 1 252 ? -20.299 -21.156 43.686 1.00 88.00 252 THR A C 1
ATOM 1868 O O . THR A 1 252 ? -19.600 -20.931 44.674 1.00 88.00 252 THR A O 1
ATOM 1871 N N . VAL A 1 253 ? -21.606 -21.371 43.748 1.00 86.25 253 VAL A N 1
ATOM 1872 C CA . VAL A 1 253 ? -22.337 -21.565 44.994 1.00 86.25 253 VAL A CA 1
ATOM 1873 C C . VAL A 1 253 ? -22.258 -23.044 45.345 1.00 86.25 253 VAL A C 1
ATOM 1875 O O . VAL A 1 253 ? -22.454 -23.909 44.497 1.00 86.25 253 VAL A O 1
ATOM 1878 N N . ARG A 1 254 ? -21.928 -23.340 46.598 1.00 89.00 254 ARG A N 1
ATOM 1879 C CA . ARG A 1 254 ? -21.936 -24.703 47.124 1.00 89.00 254 ARG A CA 1
ATOM 1880 C C . ARG A 1 254 ? -23.336 -24.999 47.639 1.00 89.00 254 ARG A C 1
ATOM 1882 O O . ARG A 1 254 ? -23.747 -24.390 48.622 1.00 89.00 254 ARG A O 1
ATOM 1889 N N . VAL A 1 255 ? -24.053 -25.885 46.956 1.00 88.81 255 VAL A N 1
ATOM 1890 C CA . VAL A 1 255 ? -25.422 -26.271 47.304 1.00 88.81 255 VAL A CA 1
ATOM 1891 C C . VAL A 1 255 ? -25.358 -27.573 48.103 1.00 88.81 255 VAL A C 1
ATOM 1893 O O . VAL A 1 255 ? -24.994 -28.605 47.536 1.00 88.81 255 VAL A O 1
ATOM 1896 N N . PRO A 1 256 ? -25.631 -27.545 49.419 1.00 88.12 256 PRO A N 1
ATOM 1897 C CA . PRO A 1 256 ? -25.715 -28.762 50.210 1.00 88.12 256 PRO A CA 1
ATOM 1898 C C . PRO A 1 256 ? -27.036 -29.470 49.906 1.00 88.12 256 PRO A C 1
ATOM 1900 O O . PRO A 1 256 ? -28.104 -28.894 50.098 1.00 88.12 256 PRO A O 1
ATOM 1903 N N . LEU A 1 257 ? -26.956 -30.721 49.471 1.00 87.12 257 LEU A N 1
ATOM 1904 C CA . LEU A 1 257 ? -28.105 -31.579 49.208 1.00 87.12 257 LEU A CA 1
ATOM 1905 C C . LEU A 1 257 ? -28.058 -32.783 50.128 1.00 87.12 257 LEU A C 1
ATOM 1907 O O . LEU A 1 257 ? -26.983 -33.285 50.460 1.00 87.12 257 LEU A O 1
ATOM 1911 N N . ARG A 1 258 ? -29.232 -33.238 50.550 1.00 85.06 258 ARG A N 1
ATOM 1912 C CA . ARG A 1 258 ? -29.342 -34.511 51.249 1.00 85.06 258 ARG A CA 1
ATOM 1913 C C . ARG A 1 258 ? -29.254 -35.650 50.242 1.00 85.06 258 ARG A C 1
ATOM 1915 O O . ARG A 1 258 ? -29.722 -35.514 49.117 1.00 85.06 258 ARG A O 1
ATOM 1922 N N . VAL A 1 259 ? -28.659 -36.765 50.651 1.00 77.44 259 VAL A N 1
ATOM 1923 C CA . VAL A 1 259 ? -28.532 -37.952 49.785 1.00 77.44 259 VAL A CA 1
ATOM 1924 C C . VAL A 1 259 ? -29.898 -38.596 49.506 1.00 77.44 259 VAL A C 1
ATOM 1926 O O . VAL A 1 259 ? -30.080 -39.222 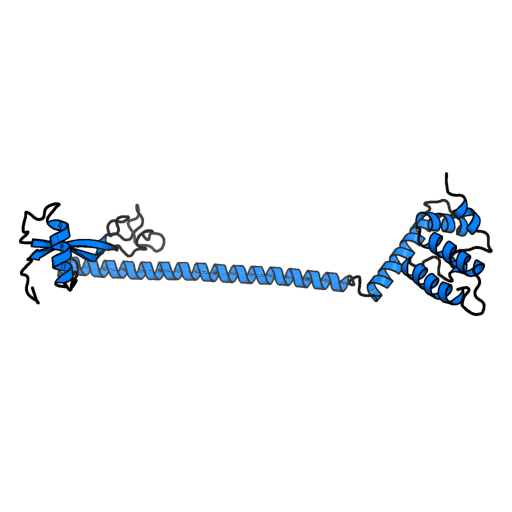48.469 1.00 77.44 259 VAL A O 1
ATOM 1929 N N . ASP A 1 260 ? -30.870 -38.391 50.396 1.00 79.31 260 ASP A N 1
ATOM 1930 C CA . ASP A 1 260 ? -32.258 -38.849 50.280 1.00 79.31 260 ASP A CA 1
ATOM 1931 C C . ASP A 1 260 ? -33.225 -37.772 49.751 1.00 79.31 260 ASP A C 1
ATOM 1933 O O . ASP A 1 260 ? -34.434 -37.897 49.943 1.00 79.31 260 ASP A O 1
ATOM 1937 N N . ALA A 1 261 ? -32.708 -36.714 49.111 1.00 80.12 261 ALA A N 1
ATOM 1938 C CA . ALA A 1 261 ? -33.539 -35.650 48.552 1.00 80.12 261 ALA A CA 1
ATOM 1939 C C . ALA A 1 261 ? -34.506 -36.186 47.481 1.00 80.12 261 ALA A C 1
ATOM 1941 O O . ALA A 1 261 ? -34.133 -37.002 46.633 1.00 80.12 261 ALA A O 1
ATOM 1942 N N . LEU A 1 262 ? -35.753 -35.713 47.526 1.00 79.50 262 LEU A N 1
ATOM 1943 C CA . LEU A 1 262 ? -36.808 -36.080 46.579 1.00 79.50 262 LEU A CA 1
ATOM 1944 C C . LEU A 1 262 ? -36.911 -35.060 45.438 1.00 79.50 262 LEU A C 1
ATOM 1946 O O . LEU A 1 262 ? -36.467 -33.920 45.557 1.00 79.50 262 LEU A O 1
ATOM 1950 N N . ASP A 1 263 ? -37.525 -35.468 44.325 1.00 77.69 263 ASP A N 1
ATOM 1951 C CA . ASP A 1 263 ? -37.800 -34.554 43.213 1.00 77.69 263 ASP A CA 1
ATOM 1952 C C . ASP A 1 263 ? -38.710 -33.400 43.672 1.00 77.69 263 ASP A C 1
ATOM 1954 O O . ASP A 1 263 ? -39.771 -33.626 44.260 1.00 77.69 263 ASP A O 1
ATOM 1958 N N . GLY A 1 264 ? -38.279 -32.164 43.411 1.00 73.31 264 GLY A N 1
ATOM 1959 C CA . GLY A 1 264 ? -38.971 -30.938 43.821 1.00 73.31 264 GLY A CA 1
ATOM 1960 C C . GLY A 1 264 ? -38.485 -30.279 45.121 1.00 73.31 264 GLY A C 1
ATOM 1961 O O . GLY A 1 264 ? -39.026 -29.224 45.463 1.00 73.31 264 GLY A O 1
ATOM 1962 N N . GLU A 1 265 ? -37.497 -30.854 45.821 1.00 66.19 265 GLU A N 1
ATOM 1963 C CA . GLU A 1 265 ? -36.785 -30.209 46.949 1.00 66.19 265 GLU A CA 1
ATOM 1964 C C . GLU A 1 265 ? -35.711 -29.188 46.526 1.00 66.19 265 GLU A C 1
ATOM 1966 O O . GLU A 1 265 ? -35.144 -29.302 45.413 1.00 66.19 265 GLU A O 1
#

Sequence (265 aa):
SPSADGAELAAKDDNPYEILGVDVTASKRAVRDAFRAAAKRAHPDTPGGSAKAFDALAKAADVLTDDARRAQVDAVLLDVPAGSLALEELRWSRELAALREAEDAGEVKDPAAVLEAARAYAAAEKALDAIAKRKKKAEDAEKLRRKEDALRASQAARLEITSRVATKGLRGNDVAVTMTVTSEMLTEALEAQSGPGGEKVLDRVTLPLRTTTAVNCSKCDGWGEKEGHWTLALDKLCVKCGGMCRVERTATVRVPLRVDALDGE

Organism: Micromonas pusilla (NCBI:txid38833)

Nearest PDB structures (foldseek):
  2och-assembly1_A  TM=9.023E-01  e=1.036E-02  Caenorhabditis elegans
  6d6x-assembly1_A  TM=7.715E-01  e=1.428E-02  Saccharomyces cerevisiae
  4rwu-assembly1_A  TM=7.709E-01  e=2.715E-02  Saccharomyces cerevisiae S288C
  2dn9-assembly1_A  TM=7.155E-01  e=1.769E-02  Homo sapiens
  2yua-assembly1_A  TM=5.822E-01  e=3.022E-01  Homo sapiens